Protein AF-A0A1X7A6D2-F1 (afdb_monomer_lite)

Structure (mmCIF, N/CA/C/O backbone):
data_AF-A0A1X7A6D2-F1
#
_entry.id   AF-A0A1X7A6D2-F1
#
loop_
_atom_site.group_PDB
_atom_site.id
_atom_site.type_symbol
_atom_site.label_atom_id
_atom_site.label_alt_id
_atom_site.label_comp_id
_atom_site.label_asym_id
_atom_site.label_entity_id
_atom_site.label_seq_id
_atom_site.pdbx_PDB_ins_code
_atom_site.Cartn_x
_atom_site.Cartn_y
_atom_site.Cartn_z
_atom_site.occupancy
_atom_site.B_iso_or_equiv
_atom_site.auth_seq_id
_atom_site.auth_comp_id
_atom_site.auth_asym_id
_atom_site.auth_atom_id
_atom_site.pdbx_PDB_model_num
ATOM 1 N N . MET A 1 1 ? 9.767 13.155 -1.237 1.00 87.38 1 MET A N 1
ATOM 2 C CA . MET A 1 1 ? 8.559 12.365 -0.879 1.00 87.38 1 MET A CA 1
ATOM 3 C C . MET A 1 1 ? 7.232 13.021 -1.311 1.00 87.38 1 MET A C 1
ATOM 5 O O . MET A 1 1 ? 7.001 14.196 -1.025 1.00 87.38 1 MET A O 1
ATOM 9 N N . LEU A 1 2 ? 6.329 12.253 -1.937 1.00 92.00 2 LEU A N 1
ATOM 10 C CA . LEU A 1 2 ? 4.969 12.629 -2.369 1.00 92.00 2 LEU A CA 1
ATOM 11 C C . LEU A 1 2 ? 3.945 11.573 -1.910 1.00 92.00 2 LEU A C 1
ATOM 13 O O . LEU A 1 2 ? 4.250 10.389 -1.944 1.00 92.00 2 LEU A O 1
ATOM 17 N N . ILE A 1 3 ? 2.712 11.978 -1.565 1.00 93.06 3 ILE A N 1
ATOM 18 C CA . ILE A 1 3 ? 1.573 11.043 -1.480 1.00 93.06 3 ILE A CA 1
ATOM 19 C C . ILE A 1 3 ? 0.642 11.221 -2.674 1.00 93.06 3 ILE A C 1
ATOM 21 O O . ILE A 1 3 ? 0.284 12.348 -3.039 1.00 93.06 3 ILE A O 1
ATOM 25 N N . LYS A 1 4 ? 0.164 10.111 -3.226 1.00 93.38 4 LYS A N 1
ATOM 26 C CA . LYS A 1 4 ? -0.886 10.091 -4.241 1.00 93.38 4 LYS A CA 1
ATOM 27 C C . LYS A 1 4 ? -1.953 9.094 -3.829 1.00 93.38 4 LYS A C 1
ATOM 29 O O . LYS A 1 4 ? -1.667 7.941 -3.549 1.00 93.38 4 LYS A O 1
ATOM 34 N N . PHE A 1 5 ? -3.207 9.532 -3.827 1.00 92.38 5 PHE A N 1
ATOM 35 C CA . PHE A 1 5 ? -4.334 8.621 -3.667 1.00 92.38 5 PHE A CA 1
ATOM 36 C C . PHE A 1 5 ? -4.951 8.321 -5.025 1.00 92.38 5 PHE A C 1
ATOM 38 O O . PHE A 1 5 ? -5.250 9.251 -5.783 1.00 92.38 5 PHE A O 1
ATOM 45 N N . PHE A 1 6 ? -5.222 7.050 -5.299 1.00 89.94 6 PHE A N 1
ATOM 46 C CA . PHE A 1 6 ? -5.852 6.651 -6.550 1.00 89.94 6 PHE A CA 1
ATOM 47 C C . PHE A 1 6 ? -7.329 7.074 -6.587 1.00 89.94 6 PHE A C 1
ATOM 49 O O . PHE A 1 6 ? -7.975 7.312 -5.556 1.00 89.94 6 PHE A O 1
ATOM 56 N N . ARG A 1 7 ? -7.857 7.266 -7.801 1.00 82.19 7 ARG A N 1
ATOM 57 C CA . ARG A 1 7 ? -9.280 7.589 -8.017 1.00 82.19 7 ARG A CA 1
ATOM 58 C C . ARG A 1 7 ? -10.162 6.336 -7.935 1.00 82.19 7 ARG A C 1
ATOM 60 O O . ARG A 1 7 ? -11.338 6.470 -7.611 1.00 82.19 7 ARG A O 1
ATOM 67 N N . ASN A 1 8 ? -9.559 5.166 -8.138 1.00 79.12 8 ASN A N 1
ATOM 68 C CA . ASN A 1 8 ? -10.172 3.846 -8.015 1.00 79.12 8 ASN A CA 1
ATOM 69 C C . ASN A 1 8 ? -10.507 3.544 -6.539 1.00 79.12 8 ASN A C 1
ATOM 71 O O . ASN A 1 8 ? -9.947 4.159 -5.623 1.00 79.12 8 ASN A O 1
ATOM 75 N N . GLY A 1 9 ? -11.467 2.649 -6.310 1.00 81.12 9 GLY A N 1
ATOM 76 C CA . GLY A 1 9 ? -11.998 2.366 -4.969 1.00 81.12 9 GLY A CA 1
ATOM 77 C C . GLY A 1 9 ? -13.383 1.718 -4.948 1.00 81.12 9 GLY A C 1
ATOM 78 O O . GLY A 1 9 ? -14.074 1.827 -3.938 1.00 81.12 9 GLY A O 1
ATOM 79 N N . LYS A 1 10 ? -13.817 1.144 -6.075 1.00 86.38 10 LYS A N 1
ATOM 80 C CA . LYS A 1 10 ? -15.085 0.426 -6.244 1.00 86.38 10 LYS A CA 1
ATOM 81 C C . LYS A 1 10 ? -14.771 -0.990 -6.726 1.00 86.38 10 LYS A C 1
ATOM 83 O O . LYS A 1 10 ? -13.770 -1.159 -7.418 1.00 86.38 10 LYS A O 1
ATOM 88 N N . GLY A 1 11 ? -15.654 -1.941 -6.437 1.00 87.75 11 GLY A N 1
ATOM 89 C CA . GLY A 1 11 ? -15.529 -3.329 -6.889 1.00 87.75 11 GLY A CA 1
ATOM 90 C C . GLY A 1 11 ? -14.883 -4.255 -5.859 1.00 87.75 11 GLY A C 1
ATOM 91 O O . GLY A 1 11 ? -14.712 -3.868 -4.699 1.00 87.75 11 GLY A O 1
ATOM 92 N N . ALA A 1 12 ? -14.574 -5.470 -6.313 1.00 89.44 12 ALA A N 1
ATOM 93 C CA . ALA A 1 12 ? -14.007 -6.548 -5.508 1.00 89.44 12 ALA A CA 1
ATOM 94 C C . ALA A 1 12 ? -12.535 -6.301 -5.136 1.00 89.44 12 ALA A C 1
ATOM 96 O O . ALA A 1 12 ? -11.840 -5.518 -5.792 1.00 89.44 12 ALA A O 1
ATOM 97 N N . GLY A 1 13 ? -12.067 -6.974 -4.087 1.00 87.44 13 GLY A N 1
ATOM 98 C CA . GLY A 1 13 ? -10.721 -6.872 -3.533 1.00 87.44 13 GLY A CA 1
ATOM 99 C C . GLY A 1 13 ? -9.633 -7.509 -4.396 1.00 87.44 13 GLY A C 1
ATOM 100 O O . GLY A 1 13 ? -8.528 -6.965 -4.436 1.00 87.44 13 GLY A O 1
ATOM 101 N N . ALA A 1 14 ? -9.958 -8.560 -5.156 1.00 89.69 14 ALA A N 1
ATOM 102 C CA . ALA A 1 14 ? -9.004 -9.291 -5.998 1.00 89.69 14 ALA A CA 1
ATOM 103 C C . ALA A 1 14 ? -8.220 -8.380 -6.959 1.00 89.69 14 ALA A C 1
ATOM 105 O O . ALA A 1 14 ? -7.006 -8.487 -7.096 1.00 89.69 14 ALA A O 1
ATOM 106 N N . GLY A 1 15 ? -8.900 -7.420 -7.595 1.00 89.31 15 GLY A N 1
ATOM 107 C CA . GLY A 1 15 ? -8.272 -6.470 -8.517 1.00 89.31 15 GLY A CA 1
ATOM 108 C C . GLY A 1 15 ? -7.211 -5.576 -7.855 1.00 89.31 15 GLY A C 1
ATOM 109 O O . GLY A 1 15 ? -6.043 -5.620 -8.245 1.00 89.31 15 GLY A O 1
ATOM 110 N N . PRO A 1 16 ? -7.578 -4.727 -6.874 1.00 89.62 16 PRO A N 1
ATOM 111 C CA . PRO A 1 16 ? -6.624 -3.834 -6.226 1.00 89.62 16 PRO A CA 1
ATOM 112 C C . PRO A 1 16 ? -5.557 -4.562 -5.405 1.00 89.62 16 PRO A C 1
ATOM 114 O O . PRO A 1 16 ? -4.419 -4.105 -5.410 1.00 89.62 16 PRO A O 1
ATOM 117 N N . VAL A 1 17 ? -5.900 -5.641 -4.694 1.00 92.69 17 VAL A N 1
ATOM 118 C CA . VAL A 1 17 ? -4.934 -6.384 -3.869 1.00 92.69 17 VAL A CA 1
ATOM 119 C C . VAL A 1 17 ? -3.999 -7.192 -4.760 1.00 92.69 17 VAL A C 1
ATOM 121 O O . VAL A 1 17 ? -2.786 -7.027 -4.647 1.00 92.69 17 VAL A O 1
ATOM 124 N N . GLY A 1 18 ? -4.541 -7.958 -5.710 1.00 91.62 18 GLY A N 1
ATOM 125 C CA . GLY A 1 18 ? -3.756 -8.751 -6.654 1.00 91.62 18 GLY A CA 1
ATOM 126 C C . GLY A 1 18 ? -2.763 -7.900 -7.441 1.00 91.62 18 GLY A C 1
ATOM 127 O O . GLY A 1 18 ? -1.592 -8.246 -7.519 1.00 91.62 18 GLY A O 1
ATOM 128 N N . TYR A 1 19 ? -3.166 -6.721 -7.928 1.00 90.25 19 TYR A N 1
ATOM 129 C CA . TYR A 1 19 ? -2.238 -5.822 -8.625 1.00 90.25 19 TYR A CA 1
ATOM 130 C C . TYR A 1 19 ? -1.055 -5.364 -7.752 1.00 90.25 19 TYR A C 1
ATOM 132 O O . TYR A 1 19 ? 0.057 -5.195 -8.264 1.00 90.25 19 TYR A O 1
ATOM 140 N N . LEU A 1 20 ? -1.289 -5.129 -6.454 1.00 91.00 20 LEU A N 1
ATOM 141 C CA . LEU A 1 20 ? -0.258 -4.664 -5.524 1.00 91.00 20 LEU A CA 1
ATOM 142 C C . LEU A 1 20 ? 0.782 -5.739 -5.228 1.00 91.00 20 LEU A C 1
ATOM 144 O O . LEU A 1 20 ? 1.957 -5.407 -5.132 1.00 91.00 20 LEU A O 1
ATOM 148 N N . VAL A 1 21 ? 0.362 -6.994 -5.091 1.00 93.81 21 VAL A N 1
ATOM 149 C CA . VAL A 1 21 ? 1.255 -8.103 -4.720 1.00 93.81 21 VAL A CA 1
ATOM 150 C C . VAL A 1 21 ? 1.752 -8.915 -5.914 1.00 93.81 21 VAL A C 1
ATOM 152 O O . VAL A 1 21 ? 2.598 -9.774 -5.735 1.00 93.81 21 VAL A O 1
ATOM 155 N N . ALA A 1 22 ? 1.238 -8.671 -7.123 1.00 91.44 22 ALA A N 1
ATOM 156 C CA . ALA A 1 22 ? 1.589 -9.471 -8.292 1.00 91.44 22 ALA A CA 1
ATOM 157 C C . ALA A 1 22 ? 3.075 -9.367 -8.662 1.00 91.44 22 ALA A C 1
ATOM 159 O O . ALA A 1 22 ? 3.586 -8.279 -8.924 1.00 91.44 22 ALA A O 1
ATOM 160 N N . ASP A 1 23 ? 3.730 -10.509 -8.823 1.00 90.69 23 ASP A N 1
ATOM 161 C CA . ASP A 1 23 ? 5.096 -10.566 -9.349 1.00 90.69 23 ASP A CA 1
ATOM 162 C C . ASP A 1 23 ? 5.137 -10.230 -10.842 1.00 90.69 23 ASP A C 1
ATOM 164 O O . ASP A 1 23 ? 6.083 -9.617 -11.326 1.00 90.69 23 ASP A O 1
ATOM 168 N N . LYS A 1 24 ? 4.084 -10.601 -11.582 1.00 88.06 24 LYS A N 1
ATOM 169 C CA . LYS A 1 24 ? 3.964 -10.390 -13.028 1.00 88.06 24 LYS A CA 1
ATOM 170 C C . LYS A 1 24 ? 2.856 -9.403 -13.344 1.00 88.06 24 LYS A C 1
ATOM 172 O O . LYS A 1 24 ? 1.723 -9.564 -12.889 1.00 88.06 24 LYS A O 1
ATOM 177 N N . VAL A 1 25 ? 3.164 -8.415 -14.173 1.00 87.44 25 VAL A N 1
ATOM 178 C CA . VAL A 1 25 ? 2.192 -7.432 -14.652 1.00 87.44 25 VAL A CA 1
ATOM 179 C C . VAL A 1 25 ? 2.236 -7.268 -16.148 1.00 87.44 25 VAL A C 1
ATOM 181 O O . VAL A 1 25 ? 3.246 -7.533 -16.785 1.00 87.44 25 VAL A O 1
ATOM 184 N N . LEU A 1 26 ? 1.116 -6.814 -16.697 1.00 88.62 26 LEU A N 1
ATOM 185 C CA . LEU A 1 26 ? 1.023 -6.461 -18.102 1.00 88.62 26 LEU A CA 1
ATOM 186 C C . LEU A 1 26 ? 2.075 -5.409 -18.461 1.00 88.62 26 LEU A C 1
ATOM 188 O O . LEU A 1 26 ? 2.246 -4.425 -17.739 1.00 88.62 26 LEU A O 1
ATOM 192 N N . ALA A 1 27 ? 2.765 -5.651 -19.568 1.00 85.75 27 ALA A N 1
ATOM 193 C CA . ALA A 1 27 ? 3.788 -4.774 -20.098 1.00 85.75 27 ALA A CA 1
ATOM 194 C C . ALA A 1 27 ? 3.142 -3.657 -20.921 1.00 85.75 27 ALA A C 1
ATOM 196 O O . ALA A 1 27 ? 2.206 -3.894 -21.684 1.00 85.75 27 ALA A O 1
ATOM 197 N N . TYR A 1 28 ? 3.647 -2.442 -20.758 1.00 85.94 28 TYR A N 1
ATOM 198 C CA . TYR A 1 28 ? 3.184 -1.268 -21.485 1.00 85.94 28 TYR A CA 1
ATOM 199 C C . TYR A 1 28 ? 4.377 -0.563 -22.114 1.00 85.94 28 TYR A C 1
ATOM 201 O O . TYR A 1 28 ? 5.469 -0.598 -21.547 1.00 85.94 28 TYR A O 1
ATOM 209 N N . ASP A 1 29 ? 4.161 0.063 -23.265 1.00 83.94 29 ASP A N 1
ATOM 210 C CA . ASP A 1 29 ? 5.155 0.934 -23.882 1.00 83.94 29 ASP A CA 1
ATOM 211 C C . ASP A 1 29 ? 5.155 2.336 -23.241 1.00 83.94 29 ASP A C 1
ATOM 213 O O . ASP A 1 29 ? 4.390 2.631 -22.312 1.00 83.94 29 ASP A O 1
ATOM 217 N N . ASP A 1 30 ? 6.006 3.226 -23.753 1.00 81.12 30 ASP A N 1
ATOM 218 C CA . ASP A 1 30 ? 6.136 4.600 -23.256 1.00 81.12 30 ASP A CA 1
ATOM 219 C C . ASP A 1 30 ? 4.836 5.418 -23.383 1.00 81.12 30 ASP A C 1
ATOM 221 O O . ASP A 1 30 ? 4.591 6.334 -22.589 1.00 81.12 30 ASP A O 1
ATOM 225 N N . ASN A 1 31 ? 3.965 5.066 -24.336 1.00 85.62 31 ASN A N 1
ATOM 226 C CA . ASN A 1 31 ? 2.662 5.701 -24.545 1.00 85.62 31 ASN A CA 1
ATOM 227 C C . ASN A 1 31 ? 1.566 5.118 -23.640 1.00 85.62 31 ASN A C 1
ATOM 229 O O . ASN A 1 31 ? 0.462 5.663 -23.576 1.00 85.62 31 ASN A O 1
ATOM 233 N N . ARG A 1 32 ? 1.891 4.077 -22.863 1.00 79.81 32 ARG A N 1
ATOM 234 C CA . ARG A 1 32 ? 0.971 3.256 -22.064 1.00 79.81 32 ARG A CA 1
ATOM 235 C C . ARG A 1 32 ? 0.019 2.405 -22.887 1.00 79.81 32 ARG A C 1
ATOM 237 O O . ARG A 1 32 ? -1.042 2.020 -22.382 1.00 79.81 32 ARG A O 1
ATOM 244 N N . ASP A 1 33 ? 0.414 2.067 -24.101 1.00 86.31 33 ASP A N 1
ATOM 245 C CA . ASP A 1 33 ? -0.266 1.051 -24.877 1.00 86.31 33 ASP A CA 1
ATOM 246 C C . ASP A 1 33 ? 0.218 -0.332 -24.438 1.00 86.31 33 ASP A C 1
ATOM 248 O O . ASP A 1 33 ? 1.377 -0.542 -24.074 1.00 86.31 33 ASP A O 1
ATOM 252 N N . LEU A 1 34 ? -0.718 -1.279 -24.376 1.00 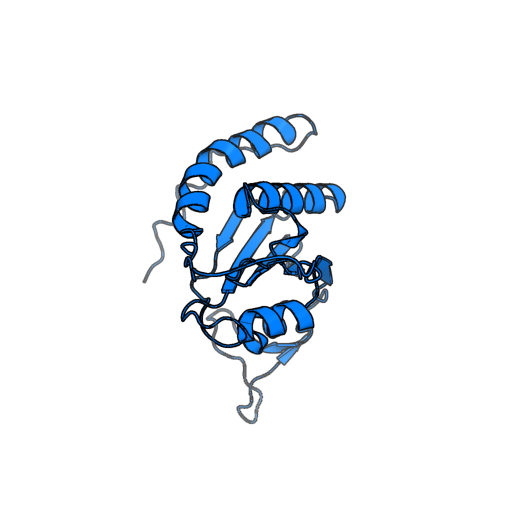89.31 34 LEU A N 1
ATOM 253 C CA . LEU A 1 34 ? -0.444 -2.640 -23.927 1.00 89.31 34 LEU A CA 1
ATOM 254 C C . LEU A 1 34 ? 0.467 -3.334 -24.941 1.00 89.31 34 LEU A C 1
ATOM 256 O O . LEU A 1 34 ? 0.063 -3.529 -26.089 1.00 89.31 34 LEU A O 1
ATOM 260 N N . ILE A 1 35 ? 1.650 -3.760 -24.501 1.00 89.62 35 ILE A N 1
ATOM 261 C CA . ILE A 1 35 ? 2.569 -4.527 -25.340 1.00 89.62 35 ILE A CA 1
ATOM 262 C C . ILE A 1 35 ? 1.971 -5.916 -25.556 1.00 89.62 35 ILE A C 1
ATOM 264 O O . ILE A 1 35 ? 1.518 -6.581 -24.617 1.00 89.62 35 ILE A O 1
ATOM 268 N N . ARG A 1 36 ? 1.965 -6.346 -26.814 1.00 92.88 36 ARG A N 1
ATOM 269 C CA . ARG A 1 36 ? 1.448 -7.641 -27.249 1.00 92.88 36 ARG A CA 1
ATOM 270 C C . ARG A 1 36 ? 2.540 -8.429 -27.957 1.00 92.88 36 ARG A C 1
ATOM 272 O O . ARG A 1 36 ? 3.431 -7.832 -28.557 1.00 92.88 36 ARG A O 1
ATOM 279 N N . ASP A 1 37 ? 2.468 -9.749 -27.862 1.00 91.12 37 ASP A N 1
ATOM 280 C CA . ASP A 1 37 ? 3.359 -10.646 -28.591 1.00 91.12 37 ASP A CA 1
ATOM 281 C C . ASP A 1 37 ? 2.977 -10.740 -30.079 1.00 91.12 37 ASP A C 1
ATOM 283 O O . ASP A 1 37 ? 2.053 -10.072 -30.555 1.00 91.12 37 ASP A O 1
ATOM 287 N N . ALA A 1 38 ? 3.709 -11.570 -30.826 1.00 89.81 38 ALA A N 1
ATOM 288 C CA . ALA A 1 38 ? 3.480 -11.784 -32.253 1.00 89.81 38 ALA A CA 1
ATOM 289 C C . ALA A 1 38 ? 2.070 -12.323 -32.572 1.00 89.81 38 ALA A C 1
ATOM 291 O O . ALA A 1 38 ? 1.562 -12.074 -33.664 1.00 89.81 38 ALA A O 1
ATOM 292 N N . ASP A 1 39 ? 1.425 -12.993 -31.613 1.00 91.12 39 ASP A N 1
ATOM 293 C CA . ASP A 1 39 ? 0.075 -13.552 -31.731 1.00 91.12 39 ASP A CA 1
ATOM 294 C C . ASP A 1 39 ? -1.012 -12.567 -31.248 1.00 91.12 39 ASP A C 1
ATOM 296 O O . ASP A 1 39 ? -2.206 -12.881 -31.224 1.00 91.12 39 ASP A O 1
ATOM 300 N N . GLY A 1 40 ? -0.617 -11.351 -30.853 1.00 88.88 40 GLY A N 1
ATOM 301 C CA . GLY A 1 40 ? -1.507 -10.304 -30.361 1.00 88.88 40 GLY A CA 1
ATOM 302 C C . GLY A 1 40 ? -1.941 -10.478 -28.902 1.00 88.88 40 GLY A C 1
ATOM 303 O O . GLY A 1 40 ? -2.808 -9.725 -28.433 1.00 88.88 40 GLY A O 1
ATOM 304 N N . GLN A 1 41 ? -1.362 -11.425 -28.159 1.00 88.06 41 GLN A N 1
ATOM 305 C CA . GLN A 1 41 ? -1.675 -11.638 -26.748 1.00 88.06 41 GLN A CA 1
ATOM 306 C C . GLN A 1 41 ? -0.923 -10.643 -25.856 1.00 88.06 41 GLN A C 1
ATOM 308 O O . GLN A 1 41 ? 0.224 -10.306 -26.140 1.00 88.06 41 GLN A O 1
ATOM 313 N N . PRO A 1 42 ? -1.545 -10.140 -24.771 1.00 91.12 42 PRO A N 1
ATOM 314 C CA . PRO A 1 42 ? -0.874 -9.258 -23.821 1.00 91.12 42 PRO A CA 1
ATOM 315 C C . PRO A 1 42 ? 0.383 -9.892 -23.229 1.00 91.12 42 PRO A C 1
ATOM 317 O O . PRO A 1 42 ? 0.322 -10.966 -22.630 1.00 91.12 42 PRO A O 1
ATOM 320 N N . MET A 1 43 ? 1.505 -9.187 -23.324 1.00 90.81 43 MET A N 1
ATOM 321 C CA . MET A 1 43 ? 2.740 -9.624 -22.687 1.00 90.81 43 MET A CA 1
ATOM 322 C C . MET A 1 43 ? 2.736 -9.264 -21.204 1.00 90.81 43 MET A C 1
ATOM 324 O O . MET A 1 43 ? 2.281 -8.190 -20.805 1.00 90.81 43 MET A O 1
ATOM 328 N N . ALA A 1 44 ? 3.284 -10.158 -20.382 1.00 89.31 44 ALA A N 1
ATOM 329 C CA . ALA A 1 44 ? 3.531 -9.910 -18.970 1.00 89.31 44 ALA A CA 1
ATOM 330 C C . ALA A 1 44 ? 5.037 -9.821 -18.702 1.00 89.31 44 ALA A C 1
ATOM 332 O O . ALA A 1 44 ? 5.809 -10.653 -19.174 1.00 89.31 44 ALA A O 1
ATOM 333 N N . VAL A 1 45 ? 5.436 -8.833 -17.908 1.00 87.50 45 VAL A N 1
ATOM 334 C CA . VAL A 1 45 ? 6.794 -8.664 -17.387 1.00 87.50 45 VAL A CA 1
ATOM 335 C C . VAL A 1 45 ? 6.812 -8.963 -15.895 1.00 87.50 45 VAL A C 1
ATOM 337 O O . VAL A 1 45 ? 5.887 -8.602 -15.161 1.00 87.50 45 VAL A O 1
ATOM 340 N N . THR A 1 46 ? 7.863 -9.643 -15.447 1.00 88.75 46 THR A N 1
ATOM 341 C CA . THR A 1 46 ? 8.136 -9.817 -14.018 1.00 88.75 46 THR A CA 1
ATOM 342 C C . THR A 1 46 ? 8.697 -8.512 -13.463 1.00 88.75 46 THR A C 1
ATOM 344 O O . THR A 1 46 ? 9.547 -7.881 -14.091 1.00 88.75 46 THR A O 1
ATOM 347 N N . ARG A 1 47 ? 8.199 -8.089 -12.302 1.00 86.44 47 ARG A N 1
ATOM 348 C CA . ARG A 1 47 ? 8.706 -6.928 -11.576 1.00 86.44 47 ARG A CA 1
ATOM 349 C C . ARG A 1 47 ? 10.069 -7.248 -10.989 1.00 86.44 47 ARG A C 1
ATOM 351 O O . ARG A 1 47 ? 10.214 -8.244 -10.294 1.00 86.44 47 ARG A O 1
ATOM 358 N N . GLU A 1 48 ? 11.028 -6.367 -11.226 1.00 83.75 48 GLU A N 1
ATOM 359 C CA . GLU A 1 48 ? 12.354 -6.461 -10.632 1.00 83.75 48 G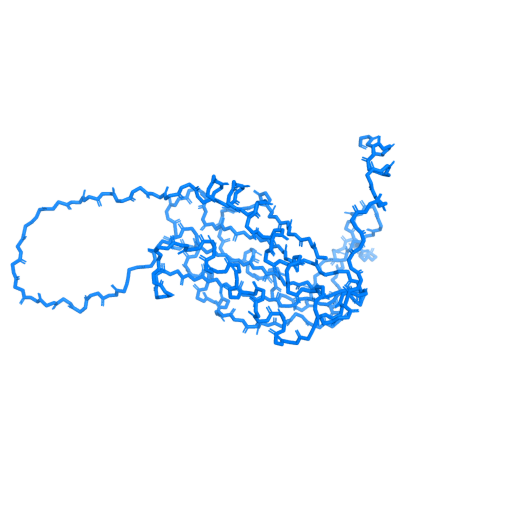LU A CA 1
ATOM 360 C C . GLU A 1 48 ? 12.716 -5.116 -9.992 1.00 83.75 48 GLU A C 1
ATOM 362 O O . GLU A 1 48 ? 12.836 -4.115 -10.707 1.00 83.75 48 GLU A O 1
ATOM 367 N N . PRO A 1 49 ? 12.880 -5.060 -8.658 1.00 88.81 49 PRO A N 1
ATOM 368 C CA . PRO A 1 49 ? 12.654 -6.137 -7.684 1.00 88.81 49 PRO A CA 1
ATOM 369 C C . PRO A 1 49 ? 11.166 -6.463 -7.452 1.00 88.81 49 PRO A C 1
ATOM 371 O O . PRO A 1 49 ? 10.268 -5.665 -7.746 1.00 88.81 49 PRO A O 1
ATOM 374 N N . LEU A 1 50 ? 10.916 -7.642 -6.876 1.00 92.44 50 LEU A N 1
ATOM 375 C CA . LEU A 1 50 ? 9.573 -8.106 -6.526 1.00 92.44 50 LEU A CA 1
ATOM 376 C C . LEU A 1 50 ? 8.901 -7.211 -5.464 1.00 92.44 50 LEU A C 1
ATOM 378 O O . LEU A 1 50 ? 9.580 -6.672 -4.584 1.00 92.44 50 LEU A O 1
ATOM 382 N N . PRO A 1 51 ? 7.562 -7.069 -5.504 1.00 94.62 51 PRO A N 1
ATOM 383 C CA . PRO A 1 51 ? 6.804 -6.439 -4.432 1.00 94.62 51 PRO A CA 1
ATOM 384 C C . PRO A 1 51 ? 7.005 -7.139 -3.089 1.00 94.62 51 PRO A C 1
ATOM 386 O O . PRO A 1 51 ? 6.949 -8.361 -2.995 1.00 94.62 51 PRO A O 1
ATOM 389 N N . GLU A 1 52 ? 7.119 -6.359 -2.021 1.00 96.31 52 GLU A N 1
ATOM 390 C CA . GLU A 1 52 ? 7.271 -6.896 -0.672 1.00 96.31 52 GLU A CA 1
ATOM 391 C C . GLU A 1 52 ? 6.134 -6.432 0.234 1.00 96.31 52 GLU A C 1
ATOM 393 O O . GLU A 1 52 ? 5.895 -5.235 0.402 1.00 96.31 52 GLU A O 1
ATOM 398 N N . VAL A 1 53 ? 5.422 -7.374 0.850 1.00 97.38 53 VAL A N 1
ATOM 399 C CA . VAL A 1 53 ? 4.387 -7.052 1.838 1.00 97.38 53 VAL A CA 1
ATOM 400 C C . VAL A 1 53 ? 5.057 -6.670 3.156 1.00 97.38 53 VAL A C 1
ATOM 402 O O . VAL A 1 53 ? 5.639 -7.514 3.827 1.00 97.38 53 VAL A O 1
ATOM 405 N N . LEU A 1 54 ? 4.931 -5.401 3.551 1.00 97.50 54 LEU A N 1
ATOM 406 C CA . LEU A 1 54 ? 5.520 -4.890 4.792 1.00 97.50 54 LEU A CA 1
ATOM 407 C C . LEU A 1 54 ? 4.595 -5.070 6.001 1.00 97.50 54 LEU A C 1
ATOM 409 O O . LEU A 1 54 ? 5.060 -5.315 7.113 1.00 97.50 54 LEU A O 1
ATOM 413 N N . ARG A 1 55 ? 3.281 -4.874 5.817 1.00 96.94 55 ARG A N 1
ATOM 414 C CA . ARG A 1 55 ? 2.269 -4.951 6.888 1.00 96.94 55 ARG A CA 1
ATOM 415 C C . ARG A 1 55 ? 0.900 -5.335 6.341 1.00 96.94 55 ARG A C 1
ATOM 417 O O . ARG A 1 55 ? 0.558 -4.984 5.214 1.00 96.94 55 ARG A O 1
ATOM 424 N N . GLY A 1 56 ? 0.088 -5.953 7.197 1.00 95.56 56 GLY A N 1
ATOM 425 C CA . GLY A 1 56 ? -1.246 -6.440 6.849 1.00 95.56 56 GLY A CA 1
ATOM 426 C C . GLY A 1 56 ? -1.200 -7.797 6.150 1.00 95.56 56 GLY A C 1
ATOM 427 O O . GLY A 1 56 ? -0.137 -8.387 5.973 1.00 95.56 56 GLY A O 1
ATOM 428 N N . ASN A 1 57 ? -2.369 -8.310 5.776 1.00 96.50 57 ASN A N 1
ATOM 429 C CA . ASN A 1 57 ? -2.489 -9.578 5.059 1.00 96.50 57 ASN A CA 1
ATOM 430 C C . ASN A 1 57 ? -3.313 -9.375 3.767 1.00 96.50 57 ASN A C 1
ATOM 432 O O . ASN A 1 57 ? -4.431 -8.848 3.858 1.00 96.50 57 ASN A O 1
ATOM 436 N N . PRO A 1 58 ? -2.786 -9.747 2.581 1.00 96.81 58 PRO A N 1
ATOM 437 C CA . PRO A 1 58 ? -3.481 -9.573 1.303 1.00 96.81 58 PRO A CA 1
ATOM 438 C C . PRO A 1 58 ? -4.850 -10.258 1.261 1.00 96.81 58 PRO A C 1
ATOM 440 O O . PRO A 1 58 ? -5.849 -9.576 1.036 1.00 96.81 58 PRO A O 1
ATOM 443 N N . ASP A 1 59 ? -4.916 -11.551 1.584 1.00 96.75 59 ASP A N 1
ATOM 444 C CA . ASP A 1 59 ? -6.151 -12.349 1.528 1.00 96.75 59 ASP A CA 1
ATOM 445 C C . ASP A 1 59 ? -7.230 -11.787 2.460 1.00 96.75 59 ASP A C 1
ATOM 447 O O . ASP A 1 59 ? -8.402 -11.642 2.108 1.00 96.75 59 ASP A O 1
ATOM 451 N N . ARG A 1 60 ? -6.823 -11.394 3.670 1.00 95.38 60 ARG A N 1
ATOM 452 C CA . ARG A 1 60 ? -7.708 -10.754 4.644 1.00 95.38 60 ARG A CA 1
ATOM 453 C C . ARG A 1 60 ? -8.190 -9.398 4.145 1.00 95.38 60 ARG A C 1
ATOM 455 O O . ARG A 1 60 ? -9.356 -9.061 4.339 1.00 95.38 60 ARG A O 1
ATOM 462 N N . THR A 1 61 ? -7.315 -8.614 3.522 1.00 96.19 61 THR A N 1
ATOM 463 C CA . THR A 1 61 ? -7.680 -7.307 2.966 1.00 96.19 61 THR A CA 1
ATOM 464 C C . THR A 1 61 ? -8.691 -7.471 1.840 1.00 96.19 61 THR A C 1
ATOM 466 O O . THR A 1 61 ? -9.694 -6.761 1.835 1.00 96.19 61 THR A O 1
ATOM 469 N N . GLU A 1 62 ? -8.479 -8.427 0.937 1.00 96.19 62 GLU A N 1
ATOM 470 C CA . GLU A 1 62 ? -9.421 -8.777 -0.127 1.00 96.19 62 GLU A CA 1
ATOM 471 C C . GLU A 1 62 ? -10.794 -9.154 0.437 1.00 96.19 62 GLU A C 1
ATOM 473 O O . GLU A 1 62 ? -11.784 -8.490 0.124 1.00 96.19 62 GLU A O 1
ATOM 478 N N . ALA A 1 63 ? -10.839 -10.104 1.376 1.00 95.50 63 ALA A N 1
ATOM 479 C CA . ALA A 1 63 ? -12.084 -10.535 2.007 1.00 95.50 63 ALA A CA 1
ATOM 480 C C . ALA A 1 63 ? -12.837 -9.379 2.696 1.00 95.50 63 ALA A C 1
ATOM 482 O O . ALA A 1 63 ? -14.067 -9.309 2.658 1.00 95.50 63 ALA A O 1
ATOM 483 N N . LEU A 1 64 ? -12.118 -8.437 3.319 1.00 94.94 64 LEU A N 1
ATOM 484 C CA . LEU A 1 64 ? -12.720 -7.255 3.945 1.00 94.94 64 LEU A CA 1
ATOM 485 C C . LEU A 1 64 ? -13.259 -6.243 2.923 1.00 94.94 64 LEU A C 1
ATOM 487 O O . LEU A 1 64 ? -14.256 -5.570 3.202 1.00 94.94 64 LEU A O 1
ATOM 491 N N . ILE A 1 65 ? -12.613 -6.110 1.761 1.00 94.38 65 ILE A N 1
ATOM 492 C CA . ILE A 1 65 ? -13.108 -5.279 0.655 1.00 94.38 65 ILE A CA 1
ATOM 493 C C . ILE A 1 65 ? -14.391 -5.890 0.090 1.00 94.38 65 ILE A C 1
ATOM 495 O O . ILE A 1 65 ? -15.374 -5.164 -0.075 1.00 94.38 65 ILE A O 1
ATOM 499 N N . ASP A 1 66 ? -14.407 -7.205 -0.123 1.00 93.62 66 ASP A N 1
ATOM 500 C CA . ASP A 1 66 ? -15.551 -7.938 -0.675 1.00 93.62 66 ASP A CA 1
ATOM 501 C C . ASP A 1 66 ? -16.750 -7.971 0.277 1.00 93.62 66 ASP A C 1
ATOM 503 O O . ASP A 1 66 ? -17.899 -7.873 -0.151 1.00 93.62 66 ASP A O 1
ATOM 507 N N . ALA A 1 67 ? -16.503 -8.011 1.588 1.00 92.81 67 ALA A N 1
ATOM 508 C CA . ALA A 1 67 ? -17.553 -7.918 2.600 1.00 92.81 67 ALA A CA 1
ATOM 509 C C . ALA A 1 67 ? -18.210 -6.522 2.683 1.00 92.81 67 ALA A C 1
ATOM 511 O O . ALA A 1 67 ? -19.228 -6.340 3.363 1.00 92.81 67 ALA A O 1
ATOM 512 N N . SER A 1 68 ? -17.641 -5.499 2.037 1.00 88.81 68 SER A N 1
ATOM 513 C CA . SER A 1 68 ? -18.167 -4.137 2.101 1.00 88.81 68 SER A CA 1
ATOM 514 C C . SER A 1 68 ? -19.406 -3.966 1.220 1.00 88.81 68 SER A C 1
ATOM 516 O O . SER A 1 68 ? -19.347 -3.985 -0.003 1.00 88.81 68 SER A O 1
ATOM 518 N N . ARG A 1 69 ? -20.546 -3.661 1.846 1.00 86.50 69 ARG A N 1
ATOM 519 C CA . ARG A 1 69 ? -21.815 -3.357 1.151 1.00 86.50 69 ARG A CA 1
ATOM 520 C C . ARG A 1 69 ? -21.859 -1.999 0.436 1.00 86.50 69 ARG A C 1
ATOM 522 O O . ARG A 1 69 ? -22.883 -1.629 -0.133 1.00 86.50 69 ARG A O 1
ATOM 529 N N . HIS A 1 70 ? -20.819 -1.178 0.568 1.00 86.88 70 HIS A N 1
ATOM 530 C CA . HIS A 1 70 ? -20.818 0.180 0.027 1.00 86.88 70 HIS A CA 1
ATOM 531 C C . HIS A 1 70 ? -20.263 0.195 -1.396 1.00 86.88 70 HIS A C 1
ATOM 533 O O . HIS A 1 70 ? -19.271 -0.461 -1.673 1.00 86.88 70 HIS A O 1
ATOM 539 N N . GLN A 1 71 ? -20.802 1.056 -2.268 1.00 87.44 71 GLN A N 1
ATOM 540 C CA . GLN A 1 71 ? -20.276 1.231 -3.633 1.00 87.44 71 GLN A CA 1
ATOM 541 C C . GLN A 1 71 ? -18.764 1.528 -3.653 1.00 87.44 71 GLN A C 1
ATOM 543 O O . GLN A 1 71 ? -18.060 1.137 -4.579 1.00 87.44 71 GLN A O 1
ATOM 548 N N . TRP A 1 72 ? -18.275 2.250 -2.642 1.00 91.38 72 TRP A N 1
ATOM 549 C CA . TRP A 1 72 ? -16.858 2.532 -2.457 1.00 91.38 72 TRP A CA 1
ATOM 550 C C . TRP A 1 72 ? -16.292 1.613 -1.379 1.00 91.38 72 TRP A C 1
ATOM 552 O O . TRP A 1 72 ? -16.357 1.948 -0.192 1.00 91.38 72 TRP A O 1
ATOM 562 N N . THR A 1 73 ? -15.759 0.478 -1.809 1.00 92.50 73 THR A N 1
ATOM 563 C CA . THR A 1 73 ? -15.353 -0.644 -0.959 1.00 92.50 73 THR A CA 1
ATOM 564 C C . THR A 1 73 ? -13.975 -0.438 -0.328 1.00 92.50 73 THR A C 1
ATOM 566 O O . THR A 1 73 ? -13.766 -0.856 0.808 1.00 92.50 73 THR A O 1
ATOM 569 N N . TYR A 1 74 ? -13.062 0.289 -0.984 1.00 94.62 74 TYR A N 1
ATOM 570 C CA . TYR A 1 74 ? -11.686 0.489 -0.505 1.00 94.62 74 TYR A CA 1
ATOM 571 C C . TYR A 1 74 ? -11.105 1.873 -0.832 1.00 94.62 74 TYR A C 1
ATOM 573 O O . TYR A 1 74 ? -11.687 2.692 -1.556 1.00 94.62 74 TYR A O 1
ATOM 581 N N . ARG A 1 75 ? -9.932 2.159 -0.260 1.00 94.62 75 ARG A N 1
ATOM 582 C CA . ARG A 1 75 ? -9.090 3.308 -0.593 1.00 94.62 75 ARG A CA 1
ATOM 583 C C . ARG A 1 75 ? -7.650 2.847 -0.775 1.00 94.62 75 ARG A C 1
ATOM 585 O O . ARG A 1 75 ? -7.085 2.252 0.128 1.00 94.62 75 ARG A O 1
ATOM 592 N N . ALA A 1 76 ? -7.051 3.199 -1.906 1.00 95.62 76 ALA A N 1
ATOM 593 C CA . ALA A 1 76 ? -5.653 2.898 -2.182 1.00 95.62 76 ALA A CA 1
ATOM 594 C C . ALA A 1 76 ? -4.850 4.154 -2.542 1.00 95.62 76 ALA A C 1
ATOM 596 O O . ALA A 1 76 ? -5.403 5.185 -2.966 1.00 95.62 76 ALA A O 1
ATOM 597 N N . GLY A 1 77 ? -3.539 4.068 -2.371 1.00 95.69 77 GLY A N 1
ATOM 598 C CA . GLY A 1 77 ? -2.598 5.117 -2.724 1.00 95.69 77 GLY A CA 1
ATOM 599 C C . GLY A 1 77 ? -1.154 4.656 -2.600 1.00 95.69 77 GLY A C 1
ATOM 600 O O . GLY A 1 77 ? -0.883 3.487 -2.355 1.00 95.69 77 GLY A O 1
ATOM 601 N N . VAL A 1 78 ? -0.246 5.602 -2.794 1.00 96.31 78 VAL A N 1
ATOM 602 C CA . VAL A 1 78 ? 1.197 5.393 -2.725 1.00 96.31 78 VAL A CA 1
ATOM 603 C C . VAL A 1 78 ? 1.860 6.584 -2.042 1.00 96.31 78 VAL A C 1
ATOM 605 O O . VAL A 1 78 ? 1.470 7.738 -2.270 1.00 96.31 78 VAL A O 1
ATOM 608 N N . ILE A 1 79 ? 2.848 6.303 -1.197 1.00 96.31 79 ILE A N 1
ATOM 609 C CA . ILE A 1 79 ? 3.834 7.266 -0.709 1.00 96.31 79 ILE A CA 1
ATOM 610 C C . ILE A 1 79 ? 5.141 6.968 -1.439 1.00 96.31 79 ILE A C 1
ATOM 612 O O . ILE A 1 79 ? 5.730 5.914 -1.252 1.00 96.31 79 ILE A O 1
ATOM 616 N N . SER A 1 80 ? 5.578 7.893 -2.283 1.00 94.81 80 SER A N 1
ATOM 617 C CA . SER A 1 80 ? 6.723 7.708 -3.172 1.00 94.81 80 SER A CA 1
ATOM 618 C C . SER A 1 80 ? 7.864 8.637 -2.757 1.00 94.81 80 SER A C 1
ATOM 620 O O . SER A 1 80 ? 7.651 9.837 -2.525 1.00 94.81 80 SER A O 1
ATOM 622 N N . PHE A 1 81 ? 9.070 8.092 -2.635 1.00 93.75 81 PHE A N 1
ATOM 623 C CA . PHE A 1 81 ? 10.283 8.816 -2.260 1.00 93.75 81 PHE A CA 1
ATOM 624 C C . PHE A 1 81 ? 11.061 9.242 -3.513 1.00 93.75 81 PHE A C 1
ATOM 626 O O . PHE A 1 81 ? 10.940 8.635 -4.576 1.00 93.75 81 PHE A O 1
ATOM 633 N N . ALA A 1 82 ? 11.792 10.356 -3.451 1.00 90.94 82 ALA A N 1
ATOM 634 C CA . ALA A 1 82 ? 12.776 10.639 -4.498 1.00 90.94 82 ALA A CA 1
ATOM 635 C C . ALA A 1 82 ? 13.944 9.652 -4.345 1.00 90.94 82 ALA A C 1
ATOM 637 O O . ALA A 1 82 ? 14.214 9.235 -3.222 1.00 90.94 82 ALA A O 1
ATOM 638 N N . ALA A 1 83 ? 14.657 9.319 -5.425 1.00 89.19 83 ALA A N 1
ATOM 639 C CA . ALA A 1 83 ? 15.825 8.431 -5.338 1.00 89.19 83 ALA A CA 1
ATOM 640 C C . ALA A 1 83 ? 16.854 8.954 -4.313 1.00 89.19 83 ALA A C 1
ATOM 642 O O . ALA A 1 83 ? 17.379 8.208 -3.498 1.00 89.19 83 ALA A O 1
ATOM 643 N N . THR A 1 84 ? 17.032 10.278 -4.254 1.00 89.44 84 THR A N 1
ATOM 644 C CA . THR A 1 84 ? 17.917 10.950 -3.289 1.00 89.44 84 THR A CA 1
ATOM 645 C C . THR A 1 84 ? 17.433 10.912 -1.839 1.00 89.44 84 THR A C 1
ATOM 647 O O . THR A 1 84 ? 18.223 11.202 -0.948 1.00 89.44 84 THR A O 1
ATOM 650 N N . ASP A 1 85 ? 16.146 10.642 -1.584 1.00 89.62 85 ASP A N 1
ATOM 651 C CA . ASP A 1 85 ? 15.630 10.556 -0.210 1.00 89.62 85 ASP A CA 1
ATOM 652 C C . ASP A 1 85 ? 16.125 9.266 0.477 1.00 89.62 85 ASP A C 1
ATOM 654 O O . ASP A 1 85 ? 16.259 9.273 1.697 1.00 89.62 85 ASP A O 1
ATOM 658 N N . ALA A 1 86 ? 16.355 8.188 -0.297 1.00 88.94 86 ALA A N 1
ATOM 659 C CA . ALA A 1 86 ? 16.892 6.882 0.118 1.00 88.94 86 ALA 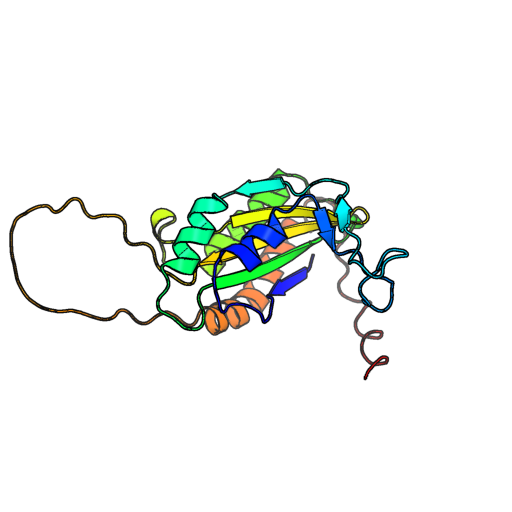A CA 1
ATOM 660 C C . ALA A 1 86 ? 16.525 6.462 1.563 1.00 88.94 86 ALA A C 1
ATOM 662 O O . ALA A 1 86 ? 17.410 6.304 2.407 1.00 88.94 86 ALA A O 1
ATOM 663 N N . PRO A 1 87 ? 15.222 6.329 1.890 1.00 93.94 87 PRO A N 1
ATOM 664 C CA . PRO A 1 87 ? 14.795 6.147 3.271 1.00 93.94 87 PRO A CA 1
ATOM 665 C C . PRO A 1 87 ? 15.191 4.768 3.811 1.00 93.94 87 PRO A C 1
ATOM 667 O O . PRO A 1 87 ? 14.923 3.748 3.169 1.00 93.94 87 PRO A O 1
ATOM 670 N N . THR A 1 88 ? 15.730 4.722 5.031 1.00 95.38 88 THR A N 1
ATOM 671 C CA . THR A 1 88 ? 15.973 3.454 5.741 1.00 95.38 88 THR A CA 1
ATOM 672 C C . THR A 1 88 ? 14.656 2.751 6.072 1.00 95.38 88 THR A C 1
ATOM 674 O O . THR A 1 88 ? 13.588 3.371 6.072 1.00 95.38 88 THR A O 1
ATOM 677 N N . GLU A 1 89 ? 14.702 1.457 6.382 1.00 94.81 89 GLU A N 1
ATOM 678 C CA . GLU A 1 89 ? 13.496 0.695 6.729 1.00 94.81 89 GLU A CA 1
ATOM 679 C C . GLU A 1 89 ? 12.796 1.255 7.976 1.00 94.81 89 GLU A C 1
ATOM 681 O O . GLU A 1 89 ? 11.568 1.335 8.020 1.00 94.81 89 GLU A O 1
ATOM 686 N N . GLU A 1 90 ? 13.553 1.770 8.948 1.00 96.12 90 GLU A N 1
ATOM 687 C CA . GLU A 1 90 ? 12.998 2.439 10.128 1.00 96.12 90 GLU A CA 1
ATOM 688 C C . GLU A 1 90 ? 12.280 3.740 9.756 1.00 96.12 90 GLU A C 1
ATOM 690 O O . GLU A 1 90 ? 11.219 4.047 10.301 1.00 96.12 90 GLU A O 1
ATOM 695 N N . GLN A 1 91 ? 12.823 4.509 8.806 1.00 95.06 91 GLN A N 1
ATOM 696 C CA . GLN A 1 91 ? 12.169 5.721 8.308 1.00 95.06 91 GLN A CA 1
ATOM 697 C C . GLN A 1 91 ? 10.900 5.384 7.519 1.00 95.06 91 GLN A C 1
ATOM 699 O O . GLN A 1 91 ? 9.899 6.097 7.630 1.00 95.06 91 GLN A O 1
ATOM 704 N N . GLN A 1 92 ? 10.914 4.291 6.752 1.00 96.88 92 GLN A N 1
ATOM 705 C CA . GLN A 1 92 ? 9.728 3.774 6.069 1.00 96.88 92 GLN A CA 1
ATOM 706 C C . GLN A 1 92 ? 8.653 3.382 7.097 1.00 96.88 92 GLN A C 1
ATOM 708 O O . GLN A 1 92 ? 7.506 3.821 6.976 1.00 96.88 92 GLN A O 1
ATOM 713 N N . ALA A 1 93 ? 9.024 2.657 8.158 1.00 97.50 93 ALA A N 1
ATOM 714 C CA . ALA A 1 93 ? 8.130 2.298 9.259 1.00 97.50 93 ALA A CA 1
ATOM 715 C C . ALA A 1 93 ? 7.551 3.526 9.982 1.00 97.50 93 ALA A C 1
ATOM 717 O O . ALA A 1 93 ? 6.340 3.594 10.202 1.00 97.50 93 ALA A O 1
ATOM 718 N N . GLU A 1 94 ? 8.371 4.543 10.266 1.00 96.81 94 GLU A N 1
ATOM 719 C CA . GLU A 1 94 ? 7.909 5.793 10.882 1.00 96.81 94 GLU A CA 1
ATOM 720 C C . GLU A 1 94 ? 6.871 6.513 10.004 1.00 96.81 94 GLU A C 1
ATOM 722 O O . GLU A 1 94 ? 5.881 7.059 10.510 1.00 96.81 94 GLU A O 1
ATOM 727 N N . VAL A 1 95 ? 7.080 6.513 8.684 1.00 96.75 95 VAL A N 1
ATOM 728 C CA . VAL A 1 95 ? 6.144 7.098 7.717 1.00 96.75 95 VAL A CA 1
ATOM 729 C C . VAL A 1 95 ? 4.832 6.314 7.675 1.00 96.75 95 VAL A C 1
ATOM 731 O O . VAL A 1 95 ? 3.773 6.951 7.678 1.00 96.75 95 VAL A O 1
ATOM 734 N N . MET A 1 96 ? 4.879 4.977 7.689 1.00 97.44 96 MET A N 1
ATOM 735 C CA . MET A 1 96 ? 3.682 4.128 7.771 1.00 97.44 96 MET A CA 1
ATOM 736 C C . MET A 1 96 ? 2.897 4.408 9.058 1.00 97.44 96 MET A C 1
ATOM 738 O O . MET A 1 96 ? 1.714 4.747 8.993 1.00 97.44 96 MET A O 1
ATOM 742 N N . ASP A 1 97 ? 3.562 4.419 10.217 1.00 96.50 97 ASP A N 1
ATOM 743 C CA . ASP A 1 97 ? 2.911 4.714 11.499 1.00 96.50 97 ASP A CA 1
ATOM 744 C C . ASP A 1 97 ? 2.315 6.129 11.528 1.00 96.50 97 ASP A C 1
ATOM 746 O O . ASP A 1 97 ? 1.216 6.369 12.034 1.00 96.50 97 ASP A O 1
ATOM 750 N N . GLY A 1 98 ? 3.054 7.107 10.995 1.00 95.69 98 GLY A N 1
ATOM 751 C CA . GLY A 1 98 ? 2.604 8.490 10.892 1.00 95.69 98 GLY A CA 1
ATOM 752 C C . GLY A 1 98 ? 1.381 8.633 9.995 1.00 95.69 98 GLY A C 1
ATOM 753 O O . GLY A 1 98 ? 0.468 9.400 10.319 1.00 95.69 98 GLY A O 1
ATOM 754 N N . PHE A 1 99 ? 1.344 7.889 8.890 1.00 95.88 99 PHE A N 1
ATOM 755 C CA . PHE A 1 99 ? 0.188 7.828 8.011 1.00 95.88 99 PHE A CA 1
ATOM 756 C C . PHE A 1 99 ? -1.017 7.217 8.727 1.00 95.88 99 PHE A C 1
ATOM 758 O O . PHE A 1 99 ? -2.076 7.845 8.743 1.00 95.88 99 PHE A O 1
ATOM 765 N N . GLU A 1 100 ? -0.860 6.054 9.359 1.00 95.31 100 GLU A N 1
ATOM 766 C CA . GLU A 1 100 ? -1.942 5.339 10.045 1.00 95.31 100 GLU A CA 1
ATOM 767 C C . GLU A 1 100 ? -2.549 6.176 11.177 1.00 95.31 100 GLU A C 1
ATOM 769 O O . GLU A 1 100 ? -3.762 6.407 11.193 1.00 95.31 100 GLU A O 1
ATOM 774 N N . ARG A 1 101 ? -1.712 6.767 12.043 1.00 94.50 101 ARG A N 1
ATOM 775 C CA . ARG A 1 101 ? -2.167 7.672 13.118 1.00 94.50 101 ARG A CA 1
ATOM 776 C C . ARG A 1 101 ? -3.005 8.839 12.599 1.00 94.50 101 ARG A C 1
ATOM 778 O O . ARG A 1 101 ? -3.921 9.298 13.278 1.00 94.50 101 ARG A O 1
ATOM 785 N N . LEU A 1 102 ? -2.677 9.365 11.418 1.00 93.75 102 LEU A N 1
ATOM 786 C CA . LEU A 1 102 ? -3.404 10.485 10.818 1.00 93.75 102 LEU A CA 1
ATOM 787 C C . LEU A 1 102 ? -4.665 10.035 10.077 1.00 93.75 102 LEU A C 1
ATOM 789 O O . LEU A 1 102 ? -5.687 10.723 10.151 1.00 93.75 102 LEU A O 1
ATOM 793 N N . ALA A 1 103 ? -4.596 8.925 9.345 1.00 91.94 103 ALA A N 1
ATOM 794 C CA . ALA A 1 103 ? -5.697 8.402 8.546 1.00 91.94 103 ALA A CA 1
ATOM 795 C C . ALA A 1 103 ? -6.824 7.842 9.420 1.00 91.94 103 ALA A C 1
ATOM 797 O O . ALA A 1 103 ? -7.997 8.098 9.137 1.00 91.94 103 ALA A O 1
ATOM 798 N N . PHE A 1 104 ? -6.461 7.169 10.511 1.00 93.31 104 PHE A N 1
ATOM 799 C CA . PHE A 1 104 ? -7.372 6.470 11.415 1.00 93.31 104 PHE A CA 1
ATOM 800 C C . PHE A 1 104 ? -7.480 7.151 12.783 1.00 93.31 104 PHE A C 1
ATOM 802 O O . PHE A 1 104 ? -7.834 6.526 13.774 1.00 93.31 104 PHE A O 1
ATOM 809 N N . ALA A 1 105 ? -7.207 8.459 12.852 1.00 92.44 105 ALA A N 1
ATOM 810 C CA . ALA A 1 105 ? -7.271 9.218 14.098 1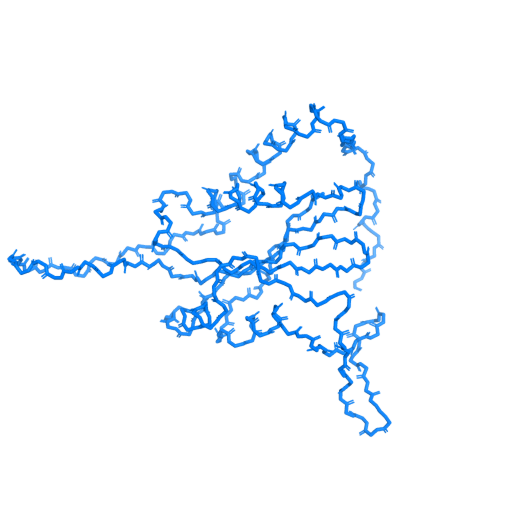.00 92.44 105 ALA A CA 1
ATOM 811 C C . ALA A 1 105 ? -8.618 9.020 14.827 1.00 92.44 105 ALA A C 1
ATOM 813 O O . ALA A 1 105 ? -9.681 9.396 14.307 1.00 92.44 105 ALA A O 1
ATOM 814 N N . GLY A 1 106 ? -8.546 8.486 16.048 1.00 91.44 106 GLY A N 1
ATOM 815 C CA . GLY A 1 106 ? -9.700 8.167 16.893 1.00 91.44 106 GLY A CA 1
ATOM 816 C C . GLY A 1 106 ? -10.222 6.732 16.764 1.00 91.44 106 GLY A C 1
ATOM 817 O O . GLY A 1 106 ? -11.254 6.442 17.357 1.00 91.44 106 GLY A O 1
ATOM 818 N N . LEU A 1 107 ? -9.547 5.867 16.004 1.00 91.19 107 LEU A N 1
ATOM 819 C CA . LEU A 1 107 ? -9.783 4.424 15.971 1.00 91.19 107 LEU A CA 1
ATOM 820 C C . LEU A 1 107 ? -8.634 3.693 16.671 1.00 91.19 107 LEU A C 1
ATOM 822 O O . LEU A 1 107 ? -7.475 4.095 16.549 1.00 91.19 107 LEU A O 1
ATOM 826 N N . ASP A 1 108 ? -8.962 2.613 17.370 1.00 91.31 108 ASP A N 1
ATOM 827 C CA . ASP A 1 108 ? -7.982 1.646 17.855 1.00 91.31 108 ASP A CA 1
ATOM 828 C C . ASP A 1 108 ? -7.381 0.850 16.672 1.00 91.31 108 ASP A C 1
ATOM 830 O O . ASP A 1 108 ? -8.092 0.610 15.689 1.00 91.31 108 ASP A O 1
ATOM 834 N N . PRO A 1 109 ? -6.104 0.420 16.725 1.00 89.94 109 PRO A N 1
ATOM 835 C CA . PRO A 1 109 ? -5.496 -0.418 15.686 1.00 89.94 109 PRO A CA 1
ATOM 836 C C . PRO A 1 109 ? -6.287 -1.684 15.325 1.00 89.94 109 PRO A C 1
ATOM 838 O O . PRO A 1 109 ? -6.208 -2.148 14.196 1.00 89.94 109 PRO A O 1
ATOM 841 N N . THR A 1 110 ? -7.097 -2.226 16.239 1.00 91.50 110 THR A N 1
ATOM 842 C CA . THR A 1 110 ? -7.964 -3.385 15.965 1.00 91.50 110 THR A CA 1
ATOM 843 C C . THR A 1 110 ? -9.214 -3.048 15.143 1.00 91.50 110 THR A C 1
ATOM 845 O O . THR A 1 110 ? -9.907 -3.955 14.674 1.00 91.50 110 THR A O 1
ATOM 848 N N . GLN A 1 111 ? -9.520 -1.759 14.956 1.00 92.69 111 GLN A N 1
ATOM 849 C CA . GLN A 1 111 ? -10.724 -1.275 14.275 1.00 92.69 111 GLN A CA 1
ATOM 850 C C . GLN A 1 111 ? -10.514 -0.941 12.793 1.00 92.69 111 GLN A C 1
ATOM 852 O O . GLN A 1 111 ? -11.464 -0.547 12.110 1.00 92.69 111 GLN A O 1
ATOM 857 N N . TYR A 1 112 ? -9.301 -1.080 12.265 1.00 94.12 112 TYR A N 1
ATOM 858 C CA . TYR A 1 112 ? -9.020 -0.866 10.848 1.00 94.12 112 TYR A CA 1
ATOM 859 C C . TYR A 1 112 ? -8.021 -1.891 10.320 1.00 94.12 112 TYR A C 1
ATOM 861 O O . TYR A 1 112 ? -7.320 -2.548 11.078 1.00 94.12 112 TYR A O 1
ATOM 869 N N . GLU A 1 113 ? -7.974 -2.015 8.996 1.00 94.69 113 GLU A N 1
ATOM 870 C CA . GLU A 1 113 ? -6.961 -2.792 8.285 1.00 94.69 113 GLU A CA 1
ATOM 871 C C . GLU A 1 113 ? -6.303 -1.885 7.242 1.00 94.69 113 GLU A C 1
ATOM 873 O O . GLU A 1 113 ? -6.975 -1.090 6.567 1.00 94.69 113 GLU A O 1
ATOM 878 N N . VAL A 1 114 ? -4.989 -2.012 7.092 1.00 96.88 114 VAL A N 1
ATOM 879 C CA . VAL A 1 114 ? -4.242 -1.436 5.978 1.00 96.88 114 VAL A CA 1
ATOM 880 C C . VAL A 1 114 ? -3.191 -2.439 5.516 1.00 96.88 114 VAL A C 1
ATOM 882 O O . VAL A 1 114 ? -2.380 -2.917 6.303 1.00 96.88 114 VAL A O 1
ATOM 885 N N . LEU A 1 115 ? -3.230 -2.765 4.230 1.00 98.25 115 LEU A N 1
ATOM 886 C CA . LEU A 1 115 ? -2.182 -3.516 3.558 1.00 98.25 115 LEU A CA 1
ATOM 887 C C . LEU A 1 115 ? -1.120 -2.530 3.088 1.00 98.25 115 LEU A C 1
ATOM 889 O O . LEU A 1 115 ? -1.465 -1.587 2.374 1.00 98.25 115 LEU A O 1
ATOM 893 N N . TRP A 1 116 ? 0.136 -2.770 3.450 1.00 98.25 116 TRP A N 1
ATOM 894 C CA . TRP A 1 116 ? 1.296 -2.034 2.962 1.00 98.25 116 TRP A CA 1
ATOM 895 C C . TRP A 1 116 ? 2.177 -2.939 2.115 1.00 98.25 116 TRP A C 1
ATOM 897 O O . TRP A 1 116 ? 2.581 -4.011 2.563 1.00 98.25 116 TRP A O 1
ATOM 907 N N . VAL A 1 117 ? 2.504 -2.475 0.912 1.00 97.94 117 VAL A N 1
ATOM 908 C CA . VAL A 1 117 ? 3.392 -3.175 -0.017 1.00 97.94 117 VAL A CA 1
ATOM 909 C C . VAL A 1 117 ? 4.462 -2.205 -0.500 1.00 97.94 117 VAL A C 1
ATOM 911 O O . VAL A 1 117 ? 4.145 -1.109 -0.966 1.00 97.94 117 VAL A O 1
ATOM 914 N N . ARG A 1 118 ? 5.726 -2.592 -0.368 1.00 96.94 118 ARG A N 1
ATOM 915 C CA . ARG A 1 118 ? 6.877 -1.870 -0.898 1.00 96.94 118 ARG A CA 1
ATOM 916 C C . ARG A 1 118 ? 7.119 -2.306 -2.328 1.00 96.94 118 ARG A C 1
ATOM 918 O O . ARG A 1 118 ? 7.321 -3.485 -2.596 1.00 96.94 118 ARG A O 1
ATOM 925 N N . HIS A 1 119 ? 7.095 -1.342 -3.236 1.00 95.06 119 HIS A N 1
ATOM 926 C CA . HIS A 1 119 ? 7.634 -1.483 -4.581 1.00 95.06 119 HIS A CA 1
ATOM 927 C C . HIS A 1 119 ? 8.922 -0.669 -4.648 1.00 95.06 119 HIS A C 1
ATOM 929 O O . HIS A 1 119 ? 9.004 0.417 -4.068 1.00 95.06 119 HIS A O 1
ATOM 935 N N . THR A 1 120 ? 9.905 -1.177 -5.376 1.00 90.62 120 THR A N 1
ATOM 936 C CA . THR A 1 120 ? 11.082 -0.401 -5.761 1.00 90.62 120 THR A CA 1
ATOM 937 C C . THR A 1 120 ? 11.105 -0.370 -7.278 1.00 90.62 120 THR A C 1
ATOM 939 O O . THR A 1 120 ? 11.041 -1.413 -7.916 1.00 90.62 120 THR A O 1
ATOM 942 N N . HIS A 1 121 ? 11.124 0.823 -7.859 1.00 79.56 121 HIS A N 1
ATOM 943 C CA . HIS A 1 121 ? 11.147 1.014 -9.308 1.00 79.56 121 HIS A CA 1
ATOM 944 C C . HIS A 1 121 ? 12.133 2.130 -9.628 1.00 79.56 121 HIS A C 1
ATOM 946 O O . HIS A 1 121 ? 12.018 3.206 -9.039 1.00 79.56 121 HIS A O 1
ATOM 952 N N . GLU A 1 122 ? 13.086 1.889 -10.535 1.00 79.06 122 GLU A N 1
ATOM 953 C CA . GLU A 1 122 ? 14.112 2.875 -10.931 1.00 79.06 122 GLU A CA 1
ATOM 954 C C . GLU A 1 122 ? 14.783 3.557 -9.717 1.00 79.06 122 GLU A C 1
ATOM 956 O O . GLU A 1 122 ? 14.816 4.782 -9.610 1.00 79.06 122 GLU A O 1
ATOM 961 N N . ASP A 1 123 ? 15.240 2.763 -8.743 1.00 81.44 123 ASP A N 1
ATOM 962 C CA . ASP A 1 123 ? 15.887 3.225 -7.499 1.00 81.44 123 ASP A CA 1
ATOM 963 C C . ASP A 1 123 ? 15.008 4.089 -6.573 1.00 81.44 123 ASP A C 1
ATOM 965 O O . ASP A 1 123 ? 15.488 4.742 -5.640 1.00 81.44 123 ASP A O 1
ATOM 969 N N . ARG A 1 124 ? 13.689 4.101 -6.792 1.00 90.12 124 ARG A N 1
ATOM 970 C CA . ARG A 1 124 ? 12.728 4.831 -5.958 1.00 90.12 124 ARG A CA 1
ATOM 971 C C . ARG A 1 124 ? 11.936 3.859 -5.104 1.00 90.12 124 ARG A C 1
ATOM 973 O O . ARG A 1 124 ? 11.272 2.964 -5.617 1.00 90.12 124 ARG A O 1
ATOM 980 N N . VAL A 1 125 ? 11.953 4.094 -3.793 1.00 94.62 125 VAL A N 1
ATOM 981 C CA . VAL A 1 125 ? 11.092 3.382 -2.844 1.00 94.62 125 VAL A CA 1
ATOM 982 C C . VAL A 1 125 ? 9.673 3.940 -2.936 1.00 94.62 125 VAL A C 1
ATOM 984 O O . VAL A 1 125 ? 9.449 5.151 -2.808 1.00 94.62 125 VAL A O 1
ATOM 987 N N . GLU A 1 126 ? 8.701 3.053 -3.119 1.00 96.00 126 GLU A N 1
ATOM 988 C CA . GLU A 1 126 ? 7.280 3.370 -3.171 1.00 96.00 126 GLU A CA 1
ATOM 989 C C . GLU A 1 126 ? 6.498 2.493 -2.185 1.00 96.00 126 GLU A C 1
ATOM 991 O O . GLU A 1 126 ? 6.412 1.277 -2.317 1.00 96.00 126 GLU A O 1
ATOM 996 N N . LEU A 1 127 ? 5.900 3.123 -1.174 1.00 97.44 127 LEU A N 1
ATOM 997 C CA . LEU A 1 127 ? 5.059 2.460 -0.181 1.00 97.44 127 LEU A CA 1
ATOM 998 C C . LEU A 1 127 ? 3.603 2.547 -0.629 1.00 97.44 127 LEU A C 1
ATOM 1000 O O . LEU A 1 127 ? 2.921 3.560 -0.419 1.00 97.44 127 LEU A O 1
ATOM 1004 N N . HIS A 1 128 ? 3.130 1.494 -1.278 1.00 97.25 128 HIS A N 1
ATOM 1005 C CA . HIS A 1 128 ? 1.732 1.349 -1.636 1.00 97.25 128 HIS A CA 1
ATOM 1006 C C . HIS A 1 128 ? 0.906 0.944 -0.424 1.00 97.25 128 HIS A C 1
ATOM 1008 O O . HIS A 1 128 ? 1.339 0.148 0.404 1.00 97.25 128 HIS A O 1
ATOM 1014 N N . PHE A 1 129 ? -0.316 1.467 -0.352 1.00 97.12 129 PHE A N 1
ATOM 1015 C CA . PHE A 1 129 ? -1.282 1.053 0.653 1.00 97.12 129 PHE A CA 1
ATOM 1016 C C . PHE A 1 129 ? -2.663 0.795 0.061 1.00 97.12 129 PHE A C 1
ATOM 1018 O O . PHE A 1 129 ? -3.115 1.505 -0.846 1.00 97.12 129 PHE A O 1
ATOM 1025 N N . CYS A 1 130 ? -3.369 -0.175 0.639 1.00 96.62 130 CYS A N 1
ATOM 1026 C CA . CYS A 1 130 ? -4.780 -0.444 0.391 1.00 96.62 130 CYS A CA 1
ATOM 1027 C C . CYS A 1 130 ? -5.508 -0.624 1.724 1.00 96.62 130 CYS A C 1
ATOM 1029 O O . CYS A 1 130 ? -5.097 -1.422 2.558 1.00 96.62 130 CYS A O 1
ATOM 1031 N N . THR A 1 131 ? -6.587 0.124 1.942 1.00 95.50 131 THR A N 1
ATOM 1032 C CA . THR A 1 131 ? -7.403 0.020 3.155 1.00 95.50 131 THR A CA 1
ATOM 1033 C C . THR A 1 131 ? -8.877 -0.194 2.796 1.00 95.50 131 THR A C 1
ATOM 1035 O O . THR A 1 131 ? -9.434 0.586 2.005 1.00 95.50 131 THR A O 1
ATOM 1038 N N . PRO A 1 132 ? -9.537 -1.231 3.341 1.00 94.75 132 PRO A N 1
ATOM 1039 C CA . PRO A 1 132 ? -10.979 -1.401 3.219 1.00 94.75 132 PRO A CA 1
ATOM 1040 C C . PRO A 1 132 ? -11.718 -0.207 3.835 1.00 94.75 132 PRO A C 1
ATOM 1042 O O . PRO A 1 132 ? -11.342 0.324 4.879 1.00 94.75 132 PRO A O 1
ATOM 1045 N N . ARG A 1 133 ? -12.820 0.233 3.222 1.00 92.00 133 ARG A N 1
ATOM 1046 C CA . ARG A 1 133 ? -13.684 1.296 3.772 1.00 92.00 133 ARG A CA 1
ATOM 1047 C C . ARG A 1 133 ? -14.720 0.718 4.732 1.00 92.00 133 ARG A C 1
ATOM 1049 O O . ARG A 1 133 ? -15.922 0.950 4.585 1.00 92.00 133 ARG A O 1
ATOM 1056 N N . LEU A 1 134 ? -14.221 -0.019 5.712 1.00 89.62 134 LEU A N 1
ATOM 1057 C CA . LEU A 1 134 ? -14.986 -0.706 6.738 1.00 89.62 134 LEU A CA 1
ATOM 1058 C C . LEU A 1 134 ? -14.306 -0.468 8.088 1.00 89.62 134 LEU A C 1
ATOM 1060 O O . LEU A 1 134 ? -13.101 -0.652 8.212 1.00 89.62 134 LEU A O 1
ATOM 1064 N N . GLU A 1 135 ? -15.079 -0.052 9.089 1.00 90.50 135 GLU A N 1
ATOM 1065 C CA . GLU A 1 135 ? -14.612 -0.060 10.475 1.00 90.50 135 GLU A CA 1
ATOM 1066 C C . GLU A 1 135 ? -14.808 -1.471 11.025 1.00 90.50 135 GLU A C 1
ATOM 1068 O O . GLU A 1 135 ? -15.928 -1.994 11.030 1.00 90.50 135 GLU A O 1
ATOM 1073 N N . LEU A 1 136 ? -13.716 -2.093 11.456 1.00 90.12 136 LEU A N 1
ATOM 1074 C CA . LEU A 1 136 ? -13.750 -3.400 12.081 1.00 90.12 136 LEU A CA 1
ATOM 1075 C C . LEU A 1 136 ? -14.278 -3.235 13.500 1.00 90.12 136 LEU A C 1
ATOM 1077 O O . LEU A 1 136 ? -13.836 -2.378 14.262 1.00 90.12 136 LEU A O 1
ATOM 1081 N N . ARG A 1 137 ? -15.244 -4.070 13.861 1.00 83.56 137 ARG A N 1
ATOM 1082 C CA . ARG A 1 137 ? -15.656 -4.207 15.251 1.00 83.56 137 ARG A CA 1
ATOM 1083 C C . ARG A 1 137 ? -15.019 -5.485 15.760 1.00 83.56 137 ARG A C 1
ATOM 1085 O O . ARG A 1 137 ? -15.311 -6.543 15.189 1.00 83.56 137 ARG A O 1
ATOM 1092 N N . PRO A 1 138 ? -14.163 -5.421 16.793 1.00 62.75 138 PRO A N 1
ATOM 1093 C CA . PRO A 1 138 ? -13.769 -6.620 17.505 1.00 62.75 138 PRO A CA 1
ATOM 1094 C C . PRO A 1 138 ? -15.041 -7.391 17.850 1.00 62.75 138 PRO A C 1
ATOM 1096 O O . PRO A 1 138 ? -16.045 -6.786 18.238 1.00 62.75 138 PRO A O 1
ATOM 1099 N N . LYS A 1 139 ? -15.034 -8.716 17.675 1.00 53.00 139 LYS A N 1
ATOM 1100 C CA . LYS A 1 139 ? -16.108 -9.533 18.236 1.00 53.00 139 LYS A CA 1
ATOM 1101 C C . LYS A 1 139 ? -16.060 -9.304 19.740 1.00 53.00 139 LYS A C 1
ATOM 1103 O O . LYS A 1 139 ? -15.234 -9.898 20.428 1.00 53.00 139 LYS A O 1
ATOM 1108 N N . GLU A 1 140 ? -16.934 -8.450 20.257 1.00 49.19 140 GLU A N 1
ATOM 1109 C CA . GLU A 1 140 ? -17.297 -8.513 21.659 1.00 49.19 140 GLU A CA 1
ATOM 1110 C C . GLU A 1 140 ? -17.728 -9.960 21.875 1.00 49.19 140 GLU A C 1
ATOM 1112 O O . GLU A 1 140 ? -18.705 -10.434 21.285 1.00 49.19 140 GLU A O 1
ATOM 1117 N N . ARG A 1 141 ? -16.946 -10.721 22.647 1.00 40.50 141 ARG A N 1
ATOM 1118 C CA . ARG A 1 141 ? -17.417 -12.001 23.161 1.00 40.50 141 ARG A CA 1
ATOM 1119 C C . ARG A 1 141 ? -18.744 -11.667 23.818 1.00 40.50 141 ARG A C 1
ATOM 1121 O O . ARG A 1 141 ? -18.741 -10.883 24.762 1.00 40.50 141 ARG A O 1
ATOM 1128 N N . CYS A 1 142 ? -19.846 -12.182 23.273 1.00 36.75 142 CYS A N 1
ATOM 1129 C CA . CYS A 1 142 ? -21.188 -11.944 23.783 1.00 36.75 142 CYS A CA 1
ATOM 1130 C C . CYS A 1 142 ? -21.188 -12.237 25.291 1.00 36.75 142 CYS A C 1
ATOM 1132 O O . CYS A 1 142 ? -21.289 -13.389 25.716 1.00 36.75 142 CYS A O 1
ATOM 1134 N N . ARG A 1 143 ? -21.016 -11.202 26.121 1.00 41.53 143 ARG A N 1
ATOM 1135 C CA . ARG A 1 143 ? -21.266 -11.284 27.553 1.00 41.53 143 ARG A CA 1
ATOM 1136 C C . ARG A 1 143 ? -22.773 -11.209 27.648 1.00 41.53 143 ARG A C 1
ATOM 1138 O O . ARG A 1 143 ? -23.351 -10.130 27.679 1.00 41.53 143 ARG A O 1
ATOM 1145 N N . ARG A 1 144 ? -23.419 -12.376 27.593 1.00 43.78 144 ARG A N 1
ATOM 1146 C CA . ARG A 1 144 ? -24.842 -12.501 27.900 1.00 43.78 144 ARG A CA 1
ATOM 1147 C C . ARG A 1 144 ? -25.091 -11.809 29.238 1.00 43.78 144 ARG A C 1
ATOM 1149 O O . ARG A 1 144 ? -24.680 -12.340 30.266 1.00 43.78 144 ARG A O 1
ATOM 1156 N N . ARG A 1 145 ? -25.749 -10.650 29.195 1.00 41.25 145 ARG A N 1
ATOM 1157 C CA . ARG A 1 145 ? -26.757 -10.167 30.150 1.00 41.25 145 ARG A CA 1
ATOM 1158 C C . ARG A 1 145 ? -27.297 -8.824 29.647 1.00 41.25 145 ARG A C 1
ATOM 1160 O O . ARG A 1 145 ? -26.599 -7.828 29.751 1.00 41.25 145 ARG A O 1
ATOM 1167 N N . HIS A 1 146 ? -28.557 -8.862 29.192 1.00 38.53 146 HIS A N 1
ATOM 1168 C CA . HIS A 1 146 ? -29.462 -7.731 28.914 1.00 38.53 146 HIS A CA 1
ATOM 1169 C C . HIS A 1 146 ? -29.028 -6.768 27.790 1.00 38.53 146 HIS A C 1
ATOM 1171 O O . HIS A 1 146 ? -27.860 -6.466 27.641 1.00 38.53 146 HIS A O 1
ATOM 1177 N N . CYS A 1 147 ? -29.879 -6.153 26.977 1.00 29.78 147 CYS A N 1
ATOM 1178 C CA . CYS A 1 147 ? -31.285 -6.265 26.595 1.00 29.78 147 CYS A CA 1
ATOM 1179 C C . CYS A 1 147 ? -31.464 -5.189 25.494 1.00 29.78 147 CYS A C 1
ATOM 1181 O O . CYS A 1 147 ? -30.802 -4.159 25.550 1.00 29.78 147 CYS A O 1
ATOM 1183 N N . ASN A 1 148 ? -32.349 -5.446 24.532 1.00 30.39 148 ASN A N 1
ATOM 1184 C CA . ASN A 1 148 ? -33.101 -4.517 23.676 1.00 30.39 148 ASN A CA 1
ATOM 1185 C C . ASN A 1 148 ? -32.474 -3.301 22.949 1.00 30.39 148 ASN A C 1
ATOM 1187 O O . ASN A 1 148 ? -31.885 -2.385 23.508 1.00 30.39 148 ASN A O 1
ATOM 1191 N N . SER A 1 149 ? -32.877 -3.234 21.672 1.00 39.03 149 SER A N 1
ATOM 1192 C CA . SER A 1 149 ? -33.194 -2.035 20.884 1.00 39.03 149 SER A CA 1
ATOM 1193 C C . SER A 1 149 ? -32.093 -0.993 20.669 1.00 39.03 149 SER A C 1
ATOM 1195 O O . SER A 1 149 ? -31.913 -0.060 21.444 1.00 39.03 149 SER A O 1
ATOM 1197 N N . SER A 1 150 ? -31.454 -1.060 19.503 1.00 32.25 150 SER A N 1
ATOM 1198 C CA . SER A 1 150 ? -31.554 -0.039 18.443 1.00 32.25 150 SER A CA 1
ATOM 1199 C C . SER A 1 150 ? -30.363 -0.172 17.495 1.00 32.25 150 SER A C 1
ATOM 1201 O O . SER A 1 150 ? -29.204 0.018 17.858 1.00 32.25 150 SER A O 1
ATOM 1203 N N . LEU A 1 151 ? -30.653 -0.496 16.236 1.00 35.97 151 LEU A N 1
ATOM 1204 C CA . LEU A 1 151 ? -29.718 -0.342 15.128 1.00 35.97 151 LEU A CA 1
ATOM 1205 C C . LEU A 1 151 ? -29.403 1.154 14.962 1.00 35.97 151 LEU A C 1
ATOM 1207 O O . LEU A 1 151 ? -30.056 1.859 14.198 1.00 35.97 151 LEU A O 1
ATOM 1211 N N . ARG A 1 152 ? -28.396 1.661 15.681 1.00 29.22 152 ARG A N 1
ATOM 1212 C CA . ARG A 1 152 ? -27.772 2.949 15.356 1.00 29.22 152 ARG A CA 1
ATOM 1213 C C . ARG A 1 152 ? -26.678 2.730 14.317 1.00 29.22 152 ARG A C 1
ATOM 1215 O O . ARG A 1 152 ? -25.583 2.254 14.606 1.00 29.22 152 ARG A O 1
ATOM 1222 N N . LEU A 1 153 ? -27.007 3.116 13.087 1.00 35.19 153 LEU A N 1
ATOM 1223 C CA . LEU A 1 153 ? -26.071 3.377 11.997 1.00 35.19 153 LEU A CA 1
ATOM 1224 C C . LEU A 1 153 ? -25.049 4.434 12.450 1.00 35.19 153 LEU A C 1
ATOM 1226 O O . LEU A 1 153 ? -25.385 5.615 12.558 1.00 35.19 153 LEU A O 1
ATOM 1230 N N . SER A 1 154 ? -23.797 4.037 12.699 1.00 35.06 154 SER A N 1
ATOM 1231 C CA . SER A 1 154 ? -22.700 5.001 12.790 1.00 35.06 154 SER A CA 1
ATOM 1232 C C . SER A 1 154 ? -22.275 5.398 11.374 1.00 35.06 154 SER A C 1
ATOM 1234 O O . SER A 1 154 ? -22.010 4.570 10.503 1.00 35.06 154 SER A O 1
ATOM 1236 N N . ARG A 1 155 ? -22.299 6.708 11.125 1.00 36.62 155 ARG A N 1
ATOM 1237 C CA . ARG A 1 155 ? -21.951 7.352 9.856 1.00 36.62 155 ARG A CA 1
ATOM 1238 C C . ARG A 1 155 ? -20.542 6.938 9.419 1.00 36.62 155 ARG A C 1
ATOM 1240 O O . ARG A 1 155 ? -19.580 7.222 10.128 1.00 36.62 155 ARG A O 1
ATOM 1247 N N . ALA A 1 156 ? -20.414 6.370 8.219 1.00 38.97 156 ALA A N 1
ATOM 1248 C CA . ALA A 1 156 ? -19.127 6.201 7.552 1.00 38.97 156 ALA A CA 1
ATOM 1249 C C . ALA A 1 156 ? -18.468 7.581 7.391 1.00 38.97 156 ALA A C 1
ATOM 1251 O O . ALA A 1 156 ? -18.908 8.426 6.605 1.00 38.97 156 ALA A O 1
ATOM 1252 N N . SER A 1 157 ? -17.449 7.840 8.209 1.00 43.31 157 SER A N 1
ATOM 1253 C CA . SER A 1 157 ? -16.801 9.141 8.276 1.00 43.31 157 SER A CA 1
ATOM 1254 C C . SER A 1 157 ? -16.077 9.462 6.962 1.00 43.31 157 SER A C 1
ATOM 1256 O O . SER A 1 157 ? -15.512 8.609 6.273 1.00 43.31 157 SER A O 1
ATOM 1258 N N . ASN A 1 158 ? -16.151 10.733 6.568 1.00 48.12 158 ASN A N 1
ATOM 1259 C CA . ASN A 1 158 ? -15.694 11.239 5.279 1.00 48.12 158 ASN A CA 1
ATOM 1260 C C . ASN A 1 158 ? -14.152 11.348 5.268 1.00 48.12 158 ASN A C 1
ATOM 1262 O O . ASN A 1 158 ? -13.581 12.432 5.415 1.00 48.12 158 ASN A O 1
ATOM 1266 N N . LEU A 1 159 ? -13.476 10.202 5.120 1.00 50.75 159 LEU A N 1
ATOM 1267 C CA . LEU A 1 159 ? -12.014 10.034 5.100 1.00 50.75 159 LEU A CA 1
ATOM 1268 C C . LEU A 1 159 ? -11.326 11.015 4.125 1.00 50.75 159 LEU A C 1
ATOM 1270 O O . LEU A 1 159 ? -10.276 11.579 4.429 1.00 50.75 159 LEU A O 1
ATOM 1274 N N . LYS A 1 160 ? -11.981 11.335 2.996 1.00 38.31 160 LYS A N 1
ATOM 1275 C CA . LYS A 1 160 ? -11.534 12.349 2.017 1.00 38.31 160 LYS A CA 1
ATOM 1276 C C . LYS A 1 160 ? -11.364 13.750 2.629 1.00 38.31 160 LYS A C 1
ATOM 1278 O O . LYS A 1 160 ? -10.416 14.453 2.277 1.00 38.31 160 LYS A O 1
ATOM 1283 N N . ALA A 1 161 ? -12.272 14.169 3.513 1.00 44.19 161 ALA A N 1
ATOM 1284 C CA . ALA A 1 161 ? -12.288 15.514 4.092 1.00 44.19 161 ALA A CA 1
ATOM 1285 C C . ALA A 1 161 ? -11.317 15.660 5.276 1.00 44.19 161 ALA A C 1
ATOM 1287 O O . ALA A 1 161 ? -10.691 16.715 5.416 1.00 44.19 161 ALA A O 1
ATOM 1288 N N . ARG A 1 162 ? -11.156 14.601 6.087 1.00 50.09 162 ARG A N 1
ATOM 1289 C CA . ARG A 1 162 ? -10.209 14.563 7.219 1.00 50.09 162 ARG A CA 1
ATOM 1290 C C . ARG A 1 162 ? -8.757 14.514 6.729 1.00 50.09 162 ARG A C 1
ATOM 1292 O O . ARG A 1 162 ? -7.938 15.309 7.190 1.00 50.09 162 ARG A O 1
ATOM 1299 N N . LEU A 1 163 ? -8.470 13.694 5.710 1.00 49.22 163 LEU A N 1
ATOM 1300 C CA . LEU A 1 163 ? -7.132 13.585 5.123 1.00 49.22 163 LEU A CA 1
ATOM 1301 C C . LEU A 1 163 ? -6.700 14.878 4.413 1.00 49.22 163 LEU A C 1
ATOM 1303 O O . LEU A 1 163 ? -5.634 15.398 4.706 1.00 49.22 163 LEU A O 1
ATOM 1307 N N . LYS A 1 164 ? -7.511 15.491 3.538 1.00 37.06 164 LYS A N 1
ATOM 1308 C CA . LYS A 1 164 ? -7.038 16.663 2.764 1.00 37.06 164 LYS A CA 1
ATOM 1309 C C . LYS A 1 164 ? -6.691 17.901 3.612 1.00 37.06 164 LYS A C 1
ATOM 1311 O O . LYS A 1 164 ? -5.735 18.600 3.274 1.00 37.06 164 LYS A O 1
ATOM 1316 N N . ARG A 1 165 ? -7.447 18.194 4.682 1.00 36.72 165 ARG A N 1
ATOM 1317 C CA . ARG A 1 165 ? -7.264 19.417 5.498 1.00 36.72 165 ARG A CA 1
ATOM 1318 C C . ARG A 1 165 ? -6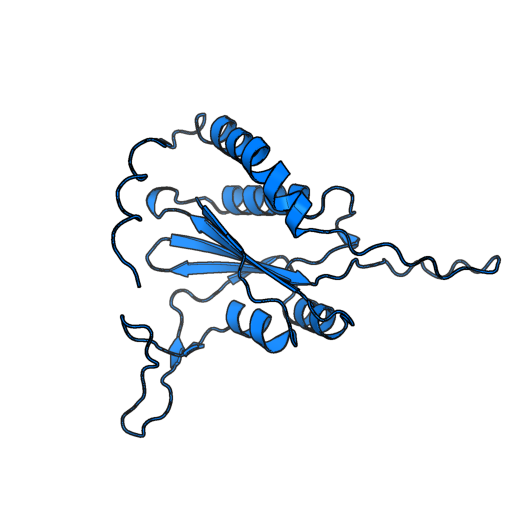.214 19.272 6.603 1.00 36.72 165 ARG A C 1
ATOM 1320 O O . ARG A 1 165 ? -5.444 20.205 6.818 1.00 36.72 165 ARG A O 1
ATOM 1327 N N . CYS A 1 166 ? -6.137 18.116 7.265 1.00 42.56 166 CYS A N 1
ATOM 1328 C CA . CYS A 1 166 ? -5.174 17.891 8.349 1.00 42.56 166 CYS A CA 1
ATOM 1329 C C . CYS A 1 166 ? -3.758 17.609 7.806 1.00 42.56 166 CYS A C 1
ATOM 1331 O O . CYS A 1 166 ? -2.762 18.097 8.346 1.00 42.56 166 CYS A O 1
ATOM 1333 N N . TRP A 1 167 ? -3.676 16.903 6.673 1.00 43.78 167 TRP A N 1
ATOM 1334 C CA . TRP A 1 167 ? -2.421 16.431 6.090 1.00 43.78 167 TRP A CA 1
ATOM 1335 C C . TRP A 1 167 ? -1.558 17.581 5.547 1.00 43.78 167 TRP A C 1
ATOM 1337 O O . TRP A 1 167 ? -0.394 17.679 5.907 1.00 43.78 167 TRP A O 1
ATOM 1347 N N . ARG A 1 168 ? -2.103 18.567 4.814 1.00 38.78 168 ARG A N 1
ATOM 1348 C CA . ARG A 1 168 ? -1.278 19.675 4.271 1.00 38.78 168 ARG A CA 1
ATOM 1349 C C . ARG A 1 168 ? -0.542 20.516 5.331 1.00 38.78 168 ARG A C 1
ATOM 1351 O O . ARG A 1 168 ? 0.550 20.994 5.034 1.00 38.78 168 ARG A O 1
ATOM 1358 N N . ARG A 1 169 ? -1.112 20.711 6.532 1.00 40.28 169 ARG A N 1
ATOM 1359 C CA . ARG A 1 169 ? -0.518 21.553 7.596 1.00 40.28 169 ARG A CA 1
ATOM 1360 C C . ARG A 1 169 ? 0.323 20.766 8.606 1.00 40.28 169 ARG A C 1
ATOM 1362 O O . ARG A 1 169 ? 1.410 21.224 8.947 1.00 40.28 169 ARG A O 1
ATOM 1369 N N . LYS A 1 170 ? -0.139 19.599 9.075 1.00 44.00 170 LYS A N 1
ATOM 1370 C CA . LYS A 1 170 ? 0.601 18.804 10.076 1.00 44.00 170 LYS A CA 1
ATOM 1371 C C . LYS A 1 170 ? 1.729 17.972 9.457 1.00 44.00 170 LYS A C 1
ATOM 1373 O O . LYS A 1 170 ? 2.799 17.895 10.047 1.00 44.00 170 LYS A O 1
ATOM 1378 N N . TRP A 1 171 ? 1.548 17.447 8.243 1.00 44.81 171 TRP A N 1
ATOM 1379 C CA . TRP A 1 171 ? 2.551 16.614 7.559 1.00 44.81 171 TRP A CA 1
ATOM 1380 C C . TRP A 1 171 ? 3.786 17.410 7.122 1.00 44.81 171 TRP A C 1
ATOM 1382 O O . TRP A 1 171 ? 4.912 16.977 7.341 1.00 44.81 171 TRP A O 1
ATOM 1392 N N . ARG A 1 172 ? 3.594 18.628 6.585 1.00 43.22 172 ARG A N 1
ATOM 1393 C CA . ARG A 1 172 ? 4.714 19.525 6.238 1.00 43.22 172 ARG A CA 1
ATOM 1394 C C . ARG A 1 172 ? 5.568 19.877 7.457 1.00 43.22 172 ARG A C 1
ATOM 1396 O O . ARG A 1 172 ? 6.780 19.943 7.325 1.00 43.22 172 ARG A O 1
ATOM 1403 N N . ARG A 1 173 ? 4.954 20.067 8.632 1.00 45.22 173 ARG A N 1
ATOM 1404 C CA . ARG A 1 173 ? 5.676 20.319 9.891 1.00 45.22 173 ARG A CA 1
ATOM 1405 C C . ARG A 1 173 ? 6.369 19.065 10.430 1.00 45.22 173 ARG A C 1
ATOM 1407 O O . ARG A 1 173 ? 7.500 19.178 10.874 1.00 45.22 173 ARG A O 1
ATOM 1414 N N . PHE A 1 174 ? 5.735 17.895 10.340 1.00 43.00 174 PHE A N 1
ATOM 1415 C CA . PHE A 1 174 ? 6.321 16.621 10.774 1.00 43.00 174 PHE A CA 1
ATOM 1416 C C . PHE A 1 174 ? 7.587 16.265 9.977 1.00 43.00 174 PHE A C 1
ATOM 1418 O O . PHE A 1 174 ? 8.621 15.976 10.566 1.00 43.00 174 PHE A O 1
ATOM 1425 N N . ILE A 1 175 ? 7.548 16.398 8.647 1.00 43.59 175 ILE A N 1
ATOM 1426 C CA . ILE A 1 175 ? 8.720 16.151 7.792 1.00 43.59 175 ILE A CA 1
ATOM 1427 C C . ILE A 1 175 ? 9.770 17.249 7.980 1.00 43.59 175 ILE A C 1
ATOM 1429 O O . ILE A 1 175 ? 10.935 16.953 8.217 1.00 43.59 175 ILE A O 1
ATOM 1433 N N . SER A 1 176 ? 9.368 18.525 7.930 1.00 45.38 176 SER A N 1
ATOM 1434 C CA . SER A 1 176 ? 10.312 19.650 7.975 1.00 45.38 176 SER A CA 1
ATOM 1435 C C . SER A 1 176 ? 11.022 19.822 9.320 1.00 45.38 176 SER A C 1
ATOM 1437 O O . SER A 1 176 ? 12.078 20.447 9.337 1.00 45.38 176 SER A O 1
ATOM 1439 N N . ALA A 1 177 ? 10.460 19.330 10.429 1.00 45.03 177 ALA A N 1
ATOM 1440 C CA . ALA A 1 177 ? 11.078 19.430 11.754 1.00 45.03 177 ALA A CA 1
ATOM 1441 C C . ALA A 1 177 ? 12.027 18.261 12.070 1.00 45.03 177 ALA A C 1
ATOM 1443 O O . ALA A 1 177 ? 12.907 18.412 12.911 1.00 45.03 177 ALA A O 1
ATOM 1444 N N . ARG A 1 178 ? 11.857 17.101 11.417 1.00 46.28 178 ARG A N 1
ATOM 1445 C CA . ARG A 1 178 ? 12.623 15.882 11.731 1.00 46.28 178 ARG A CA 1
ATOM 1446 C C . ARG A 1 178 ? 13.673 15.521 10.678 1.00 46.28 178 ARG A C 1
ATOM 1448 O O . ARG A 1 178 ? 14.715 14.988 11.040 1.00 46.28 178 ARG A O 1
ATOM 1455 N N . TRP A 1 179 ? 13.453 15.880 9.410 1.00 40.69 179 TRP A N 1
ATOM 1456 C CA . TRP A 1 179 ? 14.409 15.627 8.319 1.00 40.69 179 TRP A CA 1
ATOM 1457 C C . TRP A 1 179 ? 15.494 16.703 8.159 1.00 40.69 179 TRP A C 1
ATOM 1459 O O . TRP A 1 179 ? 16.505 16.454 7.514 1.00 40.69 179 TRP A O 1
ATOM 1469 N N . THR A 1 180 ? 15.346 17.868 8.794 1.00 43.81 180 THR A N 1
ATOM 1470 C CA . THR A 1 180 ? 16.382 18.920 8.828 1.00 43.81 180 THR A CA 1
ATOM 1471 C C . THR A 1 180 ? 17.477 18.661 9.867 1.00 43.81 180 THR A C 1
ATOM 1473 O O . THR A 1 180 ? 18.588 19.150 9.700 1.00 43.81 180 THR A O 1
ATOM 1476 N N . HIS A 1 181 ? 17.212 17.855 10.902 1.00 35.59 181 HIS A N 1
ATOM 1477 C CA . HIS A 1 181 ? 18.179 17.557 11.971 1.00 35.59 181 HIS A CA 1
ATOM 1478 C C . HIS A 1 181 ? 19.062 16.317 11.721 1.00 35.59 181 HIS A C 1
ATOM 1480 O O . HIS A 1 181 ? 19.965 16.058 12.511 1.00 35.59 181 HIS A O 1
ATOM 1486 N N . ARG A 1 182 ? 18.846 15.561 10.631 1.00 39.94 182 ARG A N 1
ATOM 1487 C CA . ARG A 1 182 ? 19.663 14.388 10.243 1.00 39.94 182 ARG A CA 1
ATOM 1488 C C . ARG A 1 182 ? 20.195 14.479 8.803 1.00 39.94 182 ARG A C 1
ATOM 1490 O O . ARG A 1 182 ? 20.109 13.523 8.047 1.00 39.94 182 ARG A O 1
ATOM 1497 N N . GLY A 1 183 ? 20.706 15.647 8.405 1.00 36.00 183 GLY A N 1
ATOM 1498 C CA . GLY A 1 183 ? 21.554 15.791 7.208 1.00 36.00 183 GLY A CA 1
ATOM 1499 C C . GLY A 1 183 ? 20.884 15.720 5.824 1.00 36.00 183 GLY A C 1
ATOM 1500 O O . GLY A 1 183 ? 21.581 15.866 4.826 1.00 36.00 183 GLY A O 1
ATOM 1501 N N . GLY A 1 184 ? 19.561 15.557 5.717 1.00 35.38 184 GLY A N 1
ATOM 1502 C CA . GLY A 1 184 ? 18.854 15.550 4.428 1.00 35.38 184 GLY A CA 1
ATOM 1503 C C . GLY A 1 184 ? 18.461 16.957 3.963 1.00 35.38 184 GLY A C 1
ATOM 1504 O O . GLY A 1 184 ? 17.571 17.587 4.538 1.00 35.38 184 GLY A O 1
ATOM 1505 N N . ILE A 1 185 ? 19.094 17.476 2.907 1.00 36.59 185 ILE A N 1
ATOM 1506 C CA . ILE A 1 185 ? 18.779 18.801 2.347 1.00 36.59 185 ILE A CA 1
ATOM 1507 C C . ILE A 1 185 ? 17.433 18.752 1.602 1.00 36.59 185 ILE A C 1
ATOM 1509 O O . ILE A 1 185 ? 17.357 18.380 0.435 1.00 36.59 185 ILE A O 1
ATOM 1513 N N . PHE A 1 186 ? 16.357 19.207 2.247 1.00 37.47 186 PHE A N 1
ATOM 1514 C CA . PHE A 1 186 ? 15.084 19.501 1.581 1.00 37.47 186 PHE A CA 1
ATOM 1515 C C . PHE A 1 186 ? 15.059 20.972 1.128 1.00 37.47 186 PHE A C 1
ATOM 1517 O O . PHE A 1 186 ? 14.916 21.877 1.952 1.00 37.47 186 PHE A O 1
ATOM 1524 N N . ARG A 1 187 ? 15.177 21.241 -0.183 1.00 41.22 187 ARG A N 1
ATOM 1525 C CA . ARG A 1 187 ? 15.013 22.591 -0.768 1.00 41.22 187 ARG A CA 1
ATOM 1526 C C . ARG A 1 187 ? 13.694 22.699 -1.557 1.00 41.22 187 ARG A C 1
ATOM 1528 O O . ARG A 1 187 ? 13.614 22.222 -2.683 1.00 41.22 187 ARG A O 1
ATOM 1535 N N . PRO A 1 188 ? 12.653 23.371 -1.025 1.00 34.53 188 PRO A N 1
ATOM 1536 C CA . PRO A 1 188 ? 11.304 23.360 -1.603 1.00 34.53 188 PRO A CA 1
ATOM 1537 C C . PRO A 1 188 ? 11.059 24.335 -2.774 1.00 34.53 188 PRO A C 1
ATOM 1539 O O . PRO A 1 188 ? 9.902 24.551 -3.131 1.00 34.53 188 PRO A O 1
ATOM 1542 N N . ARG A 1 189 ? 12.088 24.979 -3.348 1.00 30.11 189 ARG A N 1
ATOM 1543 C CA . ARG A 1 189 ? 11.898 26.233 -4.109 1.00 30.11 189 ARG A CA 1
ATOM 1544 C C . ARG A 1 189 ? 12.104 26.189 -5.631 1.00 30.11 189 ARG A C 1
ATOM 1546 O O . ARG A 1 189 ? 11.877 27.211 -6.262 1.00 30.11 189 ARG A O 1
ATOM 1553 N N . LEU A 1 190 ? 12.436 25.052 -6.244 1.00 32.16 190 LEU A N 1
ATOM 1554 C CA . LEU A 1 190 ? 12.605 24.955 -7.706 1.00 32.16 190 LEU A CA 1
ATOM 1555 C C . LEU A 1 190 ? 11.871 23.742 -8.294 1.00 32.16 190 LEU A C 1
ATOM 1557 O O . LEU A 1 190 ? 12.494 22.751 -8.646 1.00 32.16 190 LEU A O 1
ATOM 1561 N N . TRP A 1 191 ? 10.539 23.796 -8.400 1.00 35.62 191 TRP A N 1
ATOM 1562 C CA . TRP A 1 191 ? 9.825 22.899 -9.332 1.00 35.62 191 TRP A CA 1
ATOM 1563 C C . TRP A 1 191 ? 8.411 23.351 -9.736 1.00 35.62 191 TRP A C 1
ATOM 1565 O O . TRP A 1 191 ? 7.669 22.608 -10.367 1.00 35.62 191 TRP A O 1
ATOM 1575 N N . LEU A 1 192 ? 7.995 24.575 -9.394 1.00 29.73 192 LEU A N 1
ATOM 1576 C CA . LEU A 1 192 ? 6.648 25.070 -9.719 1.00 29.73 192 LEU A CA 1
ATOM 1577 C C . LEU A 1 192 ? 6.482 25.542 -11.179 1.00 29.73 192 LEU A C 1
ATOM 1579 O O . LEU A 1 192 ? 5.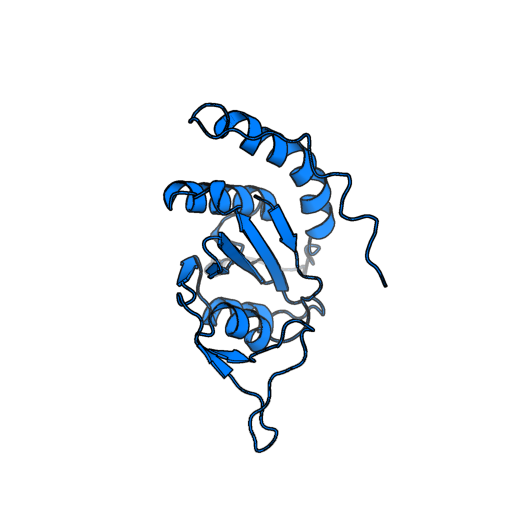400 25.988 -11.533 1.00 29.73 192 LEU A O 1
ATOM 1583 N N . ALA A 1 193 ? 7.508 25.423 -12.030 1.00 29.73 193 ALA A N 1
ATOM 1584 C CA . ALA A 1 193 ? 7.501 25.997 -13.380 1.00 29.73 193 ALA A CA 1
ATOM 1585 C C . ALA A 1 193 ? 7.339 24.991 -14.539 1.00 29.73 193 ALA A C 1
ATOM 1587 O O . ALA A 1 193 ? 7.195 25.430 -15.673 1.00 29.73 193 ALA A O 1
ATOM 1588 N N . ARG A 1 194 ? 7.347 23.664 -14.311 1.00 29.64 194 ARG A N 1
ATOM 1589 C CA . ARG A 1 194 ? 7.414 22.684 -15.425 1.00 29.64 194 ARG A CA 1
ATOM 1590 C C . ARG A 1 194 ? 6.196 21.778 -15.628 1.00 29.64 194 ARG A C 1
ATOM 1592 O O . ARG A 1 194 ? 6.205 20.968 -16.543 1.00 29.64 194 ARG A O 1
ATOM 1599 N N . THR A 1 195 ? 5.128 21.931 -14.847 1.00 33.56 195 THR A N 1
ATOM 1600 C CA . THR A 1 195 ? 3.881 21.148 -15.013 1.00 33.56 195 THR A CA 1
ATOM 1601 C C . THR A 1 195 ? 2.738 21.916 -15.678 1.00 33.56 195 THR A C 1
ATOM 1603 O O . THR A 1 195 ? 1.613 21.428 -15.702 1.00 33.56 195 THR A O 1
ATOM 1606 N N . ALA A 1 196 ? 3.010 23.098 -16.236 1.00 31.00 196 ALA A N 1
ATOM 1607 C CA . ALA A 1 196 ? 2.004 23.930 -16.898 1.00 31.00 196 ALA A CA 1
ATOM 1608 C C . ALA A 1 196 ? 1.981 23.809 -18.435 1.00 31.00 196 ALA A C 1
ATOM 1610 O O . ALA A 1 196 ? 1.210 24.531 -19.054 1.00 31.00 196 ALA A O 1
ATOM 1611 N N . GLN A 1 197 ? 2.803 22.952 -19.061 1.00 31.77 197 GLN A N 1
ATOM 1612 C CA . GLN A 1 197 ? 2.981 23.004 -20.524 1.00 31.77 197 GLN A CA 1
ATOM 1613 C C . GLN A 1 197 ? 2.604 21.770 -21.342 1.00 31.77 197 GLN A C 1
ATOM 1615 O O . GLN A 1 197 ? 2.532 21.921 -22.548 1.00 31.77 197 GLN A O 1
ATOM 1620 N N . ASN A 1 198 ? 2.267 20.614 -20.766 1.00 28.50 198 ASN A N 1
ATOM 1621 C CA . ASN A 1 198 ? 1.866 19.465 -21.591 1.00 28.50 198 ASN A CA 1
ATOM 1622 C C . ASN A 1 198 ? 0.543 18.863 -21.102 1.00 28.50 198 ASN A C 1
ATOM 1624 O O . ASN A 1 198 ? 0.509 18.023 -20.205 1.00 28.50 198 ASN A O 1
ATOM 1628 N N . GLY A 1 199 ? -0.540 19.361 -21.690 1.00 27.61 199 GLY A N 1
ATOM 1629 C CA . GLY A 1 199 ? -1.763 18.612 -21.990 1.00 27.61 199 GLY A CA 1
ATOM 1630 C C . GLY A 1 199 ? -2.114 18.881 -23.462 1.00 27.61 199 GLY A C 1
ATOM 1631 O O . GLY A 1 199 ? -1.428 19.703 -24.082 1.00 27.61 199 GLY A O 1
ATOM 1632 N N . PRO A 1 200 ? -3.179 18.297 -24.025 1.00 32.59 200 PRO A N 1
ATOM 1633 C CA . PRO A 1 200 ? -4.166 17.387 -23.437 1.00 32.59 200 PRO A CA 1
ATOM 1634 C C . PRO A 1 200 ? -3.798 15.899 -23.517 1.00 32.59 200 PRO A C 1
ATOM 1636 O O . PRO A 1 200 ? -2.963 15.531 -24.368 1.00 32.59 200 PRO A O 1
#

Organism: NCBI:txid1356575

Sequence (200 aa):
MLIKFFRNGKGAGAGPVGYLVADKVLAYDDNRDLIRDADGQPMAVTREPLPEVLRGNPDRTEALIDASRHQWTYRAGVISFAATDAPTEEQQAEVMDGFERLAFAGLDPTQYEVLWVRHTHEDRVELHFCTPRLELRPKERCRRRHCNSSLRLSRASNLKARLKRCWRRKWRRFISARWTHRGGIFRPRLWLARTAQNGP

Foldseek 3Di:
DDKDKDPDFFDALCVVLCVQQPQKDFDADPVRHTDADPVRHTDIDGAVVGKDWPDFDSVVQRVQLRPDPDRRFKIKIKDKDDLLVLDDPVRVVVVVVVCCCQLVPPDDPQQWTKTWMWGADPSMTMTIIMTTLGGDDDPPPPPDDDDDDDPDDDDSDPSVVSCPVCCVPVVCCVCVVPVVVPPDDDDPPPDPPPPPPDDD

pLDDT: mean 75.14, std 24.99, range [27.61, 98.25]

Secondary structure (DSSP, 8-state):
-EEEE-S---S-SHHHHHHHH-SEEE-B-TT-PBPB-TTSPBPEEE-SSPPEEEES-HHHHHHHHHT--SS--EEEEEEE--GGG---HHHHHHHHHHHHHHHTTTS-GGG---EEEEEEETTEEEEEEEEES-PPPP--------------------HHHHHHHHHHHHHHHHHHHHSTTTT----TTS-TTSSSS---

Radius of gyration: 20.23 Å; chains: 1; bounding box: 55×40×62 Å